Protein AF-A0A0Q3TL02-F1 (afdb_monomer_lite)

Secondary structure (DSSP, 8-state):
-HHHHHHHHHHHHHHHTT-TTHHHHHHHHHHHHHHHHHHHHHTT--HHHHHHHHHHHH--HHHHHHHHHSPP-HHHHHHHHHHHHHHHHHHHHHHHHHHH---HHHHHHHHHHHHTHHHHHHHHHHHHHHHHHHHHHHHTGGGHHHHHHHHHHHHHHHHHHHHHHHTTSS-GGGSTTTS-HHHHHHHHHHHHHHHHHHHHHHHHHHHHH-

Foldseek 3Di:
DVVVLVVLLVLLLVLLPVPVCSVVVSVVVSVLLVVQLVVCVVVPHPSVVSNVVSDVVVPHSNVVSVLQVDQPPVVVLVVLLVVLVVVLVVVVVLLVCVVPDPDPVSVVVLVVCLVCLVVVLVVVLVVLLVVLLVLLLRNNPSSPVVNVVSLCSSLVSVVVVLVCCVVPVDPVVSCPPNDDVVSSVVSVVSSVVSSVSSPVSSVVSNSVND

pLDDT: mean 78.07, std 7.87, range [49.84, 88.56]

Organism: NCBI:txid157838

Sequence (210 aa):
MENLKQDYLQELKLALQNHHEMEDILNEISTHIEDGIKDKMLIGVPEKAATEQVLHHMGNPLELGKSFMQPPSSRKMIHLILLNWAFFVCGLFITISYHFSDFRIVNHTWTYLSHKSHSILLLYSMYWIYLGYTIGKQYGPSGKKMVNKTMIWASIPNMVLMFITLFNVIPSDIFSPLLNPVFIVFCVIATVLFYPLSKLAFKIGITFGL

Radius of gyration: 23.05 Å; chains: 1; bounding box: 51×30×66 Å

Structure (mmCIF, N/CA/C/O backbone):
data_AF-A0A0Q3TL02-F1
#
_entry.id   AF-A0A0Q3TL02-F1
#
loop_
_atom_site.group_PDB
_atom_site.id
_atom_site.type_symbol
_atom_site.label_atom_id
_atom_site.label_alt_id
_atom_site.label_comp_id
_atom_site.label_asym_id
_atom_site.label_entity_id
_atom_site.label_seq_id
_atom_site.pdbx_PDB_ins_code
_atom_site.Cartn_x
_atom_site.Cartn_y
_atom_site.Cartn_z
_atom_site.occupancy
_atom_site.B_iso_or_equiv
_atom_site.auth_seq_id
_atom_site.auth_comp_id
_atom_site.auth_asym_id
_atom_site.auth_atom_id
_atom_site.pdbx_PDB_model_num
ATOM 1 N N . MET A 1 1 ? -21.733 -1.840 32.828 1.00 52.75 1 MET A N 1
ATOM 2 C CA . MET A 1 1 ? -20.406 -1.372 32.368 1.00 52.75 1 MET A CA 1
ATOM 3 C C . MET A 1 1 ? -19.965 -2.175 31.159 1.00 52.75 1 MET A C 1
ATOM 5 O O . MET A 1 1 ? -19.749 -1.546 30.136 1.00 52.75 1 MET A O 1
ATOM 9 N N . GLU A 1 2 ? -20.032 -3.514 31.202 1.00 57.91 2 GLU A N 1
ATOM 10 C CA . GLU A 1 2 ? -20.137 -4.343 29.981 1.00 57.91 2 GLU A CA 1
ATOM 11 C C . GLU A 1 2 ? -21.294 -3.896 29.071 1.00 57.91 2 GLU A C 1
ATOM 13 O O . GLU A 1 2 ? -21.105 -3.824 27.863 1.00 57.91 2 GLU A O 1
ATOM 18 N N . ASN A 1 3 ? -22.425 -3.466 29.654 1.00 70.56 3 ASN A N 1
ATOM 19 C CA . ASN A 1 3 ? -23.571 -2.953 28.890 1.00 70.56 3 ASN A CA 1
ATOM 20 C C . ASN A 1 3 ? -23.231 -1.818 27.911 1.00 70.56 3 ASN A C 1
ATOM 22 O O . ASN A 1 3 ? -23.603 -1.939 26.767 1.00 70.56 3 AS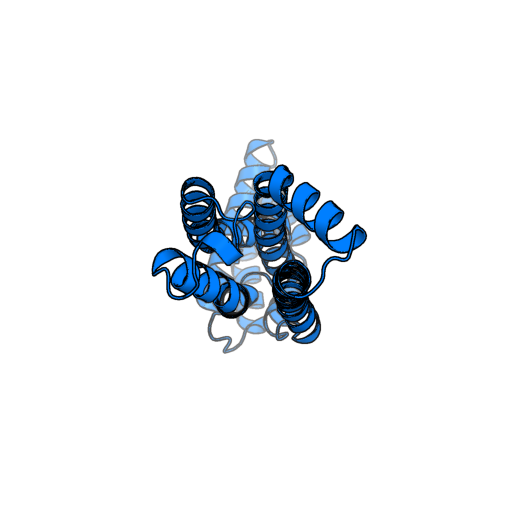N A O 1
ATOM 26 N N . LEU A 1 4 ? -22.472 -0.769 28.267 1.00 80.31 4 LEU A N 1
ATOM 27 C CA . LEU A 1 4 ? -22.239 0.356 27.331 1.00 80.31 4 LEU A CA 1
ATOM 28 C C . LEU A 1 4 ? -21.460 -0.071 26.076 1.00 80.31 4 LEU A C 1
ATOM 30 O O . LEU A 1 4 ? -21.769 0.351 24.965 1.00 80.31 4 LEU A O 1
ATOM 34 N N . LYS A 1 5 ? -20.455 -0.932 26.257 1.00 83.56 5 LYS A N 1
ATOM 35 C CA . LYS A 1 5 ? -19.701 -1.528 25.151 1.00 83.56 5 LYS A CA 1
ATOM 36 C C . LYS A 1 5 ? -20.582 -2.486 24.346 1.00 83.56 5 LYS A C 1
ATOM 38 O O . LYS A 1 5 ? -20.542 -2.461 23.120 1.00 83.56 5 LYS A O 1
ATOM 43 N N . GLN A 1 6 ? -21.349 -3.340 25.024 1.00 84.88 6 GLN A N 1
ATOM 44 C CA . GLN A 1 6 ? -22.246 -4.297 24.377 1.00 84.88 6 GLN A CA 1
ATOM 45 C C . GLN A 1 6 ? -23.351 -3.594 23.585 1.00 84.88 6 GLN A C 1
ATOM 47 O O . GLN A 1 6 ? -23.581 -3.970 22.442 1.00 84.88 6 GLN A O 1
ATOM 52 N N . ASP A 1 7 ? -23.945 -2.540 24.138 1.00 87.31 7 ASP A N 1
ATOM 53 C CA . ASP A 1 7 ? -24.959 -1.698 23.507 1.00 87.31 7 ASP A CA 1
ATOM 54 C C . ASP A 1 7 ? -24.381 -1.047 22.242 1.00 87.31 7 ASP A C 1
ATOM 56 O O . ASP A 1 7 ? -24.960 -1.163 21.163 1.00 87.31 7 ASP A O 1
ATOM 60 N N . TYR A 1 8 ? -23.171 -0.476 22.327 1.00 87.25 8 TYR A N 1
ATOM 61 C CA . TYR A 1 8 ? -22.478 0.100 21.170 1.00 87.25 8 TYR A CA 1
ATOM 62 C C . TYR A 1 8 ? -22.219 -0.932 20.063 1.00 87.25 8 TYR A C 1
ATOM 64 O O . TYR A 1 8 ? -22.500 -0.691 18.887 1.00 87.25 8 TYR A O 1
ATOM 72 N N . LEU A 1 9 ? -21.692 -2.107 20.424 1.00 88.31 9 LEU A N 1
ATOM 73 C CA . LEU A 1 9 ? -21.425 -3.187 19.469 1.00 88.31 9 LEU A CA 1
ATOM 74 C C . LEU A 1 9 ? -22.719 -3.767 18.885 1.00 88.31 9 LEU A C 1
ATOM 76 O O . LEU A 1 9 ? -22.736 -4.182 17.727 1.00 88.31 9 LEU A O 1
ATOM 80 N N . GLN A 1 10 ? -23.808 -3.784 19.651 1.00 88.12 10 GLN A N 1
ATOM 81 C CA . GLN A 1 10 ? -25.115 -4.236 19.191 1.00 88.12 10 GLN A CA 1
ATOM 82 C C . GLN A 1 10 ? -25.732 -3.242 18.203 1.00 88.12 10 GLN A C 1
ATOM 84 O O . GLN A 1 10 ? -26.225 -3.661 17.155 1.00 88.12 10 GLN A O 1
ATOM 89 N N . GLU A 1 11 ? -25.644 -1.939 18.469 1.00 87.94 11 GLU A N 1
ATOM 90 C CA . GLU A 1 11 ? -26.051 -0.895 17.522 1.00 87.94 11 GLU A CA 1
ATOM 91 C C . GLU A 1 11 ? -25.210 -0.932 16.239 1.00 87.94 11 GLU A C 1
ATOM 93 O O . GLU A 1 11 ? -25.756 -0.870 15.134 1.00 87.94 11 GLU A O 1
ATOM 98 N N . LEU A 1 12 ? -23.895 -1.131 16.362 1.00 87.12 12 LEU A N 1
ATOM 99 C CA . LEU A 1 12 ? -23.003 -1.297 15.215 1.00 87.12 12 LEU A CA 1
ATOM 100 C C . LEU A 1 12 ? -23.353 -2.556 14.408 1.00 87.12 12 LEU A C 1
ATOM 102 O O . LEU A 1 12 ? -23.392 -2.518 13.178 1.00 87.12 12 LEU A O 1
ATOM 106 N N . LYS A 1 13 ? -23.670 -3.668 15.079 1.00 87.56 13 LYS A N 1
ATOM 107 C CA . LYS A 1 13 ? -24.122 -4.906 14.431 1.00 87.56 13 LYS A CA 1
ATOM 108 C C . LYS A 1 13 ? -25.413 -4.688 13.639 1.00 87.56 13 LYS A C 1
ATOM 110 O O . LYS A 1 13 ? -25.520 -5.162 12.510 1.00 87.56 13 LYS A O 1
ATOM 115 N N . LEU A 1 14 ? -26.372 -3.946 14.196 1.00 87.00 14 LEU A N 1
ATOM 116 C CA . LEU A 1 14 ? -27.606 -3.581 13.492 1.00 87.00 14 LEU A CA 1
ATOM 117 C C . LEU A 1 14 ? -27.321 -2.710 12.261 1.00 87.00 14 LEU A C 1
ATOM 119 O O . LEU A 1 14 ? -27.943 -2.908 11.217 1.00 87.00 14 LEU A O 1
ATOM 123 N N . ALA A 1 15 ? -26.359 -1.789 12.360 1.00 84.44 15 ALA A N 1
ATOM 124 C CA . ALA A 1 15 ? -25.939 -0.936 11.252 1.00 84.44 15 ALA A CA 1
ATOM 125 C C . ALA A 1 15 ? -25.249 -1.714 10.118 1.00 84.44 15 ALA A C 1
ATOM 127 O O . ALA A 1 15 ? -25.437 -1.385 8.949 1.00 84.44 15 ALA A O 1
ATOM 128 N N . LEU A 1 16 ? -24.471 -2.747 10.456 1.00 82.69 16 LEU A N 1
ATOM 129 C CA . LEU A 1 16 ? -23.756 -3.595 9.496 1.00 82.69 16 LEU A CA 1
ATOM 130 C C . LEU A 1 16 ? -24.672 -4.597 8.772 1.00 82.69 16 LEU A C 1
ATOM 132 O O . LEU A 1 16 ? -24.307 -5.085 7.701 1.00 82.69 16 LEU A O 1
ATOM 136 N N . GLN A 1 17 ? -25.860 -4.893 9.311 1.00 82.88 17 GLN A N 1
ATOM 137 C CA . GLN A 1 17 ? -26.830 -5.830 8.729 1.00 82.88 17 GLN A CA 1
ATOM 138 C C . GLN A 1 17 ? -26.170 -7.165 8.305 1.00 82.88 17 GLN A C 1
ATOM 140 O O . GLN A 1 17 ? -25.566 -7.845 9.127 1.00 82.88 17 GLN A O 1
ATOM 145 N N . ASN A 1 18 ? -26.259 -7.539 7.022 1.00 75.62 18 ASN A N 1
ATOM 146 C CA . ASN A 1 18 ? -25.684 -8.763 6.450 1.00 75.62 18 ASN A CA 1
ATOM 147 C C . ASN A 1 18 ? -24.302 -8.529 5.807 1.00 75.62 18 ASN A C 1
ATOM 149 O O . ASN A 1 18 ? -23.965 -9.176 4.811 1.00 75.62 18 ASN A O 1
ATOM 153 N N . HIS A 1 19 ? -23.507 -7.574 6.305 1.00 75.75 19 HIS A N 1
ATOM 154 C CA . HIS A 1 19 ? -22.166 -7.338 5.771 1.00 75.75 19 HIS A CA 1
ATOM 155 C C . HIS A 1 19 ? -21.310 -8.609 5.884 1.00 75.75 19 HIS A C 1
ATOM 157 O O . HIS A 1 19 ? -21.207 -9.217 6.946 1.00 75.75 19 HIS A O 1
ATOM 163 N N . HIS A 1 20 ? -20.664 -9.005 4.785 1.00 73.88 20 HIS A N 1
ATOM 164 C CA . HIS A 1 20 ? -19.905 -10.261 4.713 1.00 73.88 20 HIS A CA 1
ATOM 165 C C . HIS A 1 20 ? -18.747 -10.335 5.726 1.00 73.88 20 HIS A C 1
ATOM 167 O O . HIS A 1 20 ? -18.375 -11.420 6.152 1.00 73.88 20 HIS A O 1
ATOM 173 N N . GLU A 1 21 ? -18.200 -9.184 6.125 1.00 72.75 21 GLU A N 1
ATOM 174 C CA . GLU A 1 21 ? -17.110 -9.067 7.108 1.00 72.75 21 GLU A CA 1
ATOM 175 C C . GLU A 1 21 ? -17.607 -8.576 8.484 1.00 72.75 21 GLU A C 1
ATOM 177 O O . GLU A 1 21 ? -16.828 -8.038 9.260 1.00 72.75 21 GLU A O 1
ATOM 182 N N . MET A 1 22 ? -18.904 -8.707 8.795 1.00 82.00 22 MET A N 1
ATOM 183 C CA . MET A 1 22 ? -19.495 -8.183 10.039 1.00 82.00 22 MET A CA 1
ATOM 184 C C . MET A 1 22 ? -18.744 -8.638 11.302 1.00 82.00 22 MET A C 1
ATOM 186 O O . MET A 1 22 ? -18.464 -7.811 12.165 1.00 82.00 22 MET A O 1
ATOM 190 N N . GLU A 1 23 ? -18.407 -9.924 11.421 1.00 80.62 23 GLU A N 1
ATOM 191 C CA . GLU A 1 23 ? -17.704 -10.454 12.601 1.00 80.62 23 GLU A CA 1
ATOM 192 C C . GLU A 1 23 ? -16.278 -9.903 12.733 1.00 80.62 23 GLU A C 1
ATOM 194 O O . GLU A 1 23 ? -15.866 -9.537 13.832 1.00 80.62 23 GLU A O 1
ATOM 199 N N . ASP A 1 24 ? -15.553 -9.775 11.615 1.00 76.12 24 ASP A N 1
ATOM 200 C CA . ASP A 1 24 ? -14.218 -9.164 11.573 1.00 76.12 24 ASP A CA 1
ATOM 201 C C . ASP A 1 24 ? -14.280 -7.703 12.052 1.00 76.12 24 ASP A C 1
ATOM 203 O O . ASP A 1 24 ? -13.473 -7.290 12.882 1.00 76.12 24 ASP A O 1
ATOM 207 N N . ILE A 1 25 ? -15.267 -6.933 11.574 1.00 81.38 25 ILE A N 1
ATOM 208 C CA . ILE A 1 25 ? -15.461 -5.525 11.955 1.00 81.38 25 ILE A CA 1
ATOM 209 C C . ILE A 1 25 ? -15.797 -5.409 13.445 1.00 81.38 25 ILE A C 1
ATOM 211 O O . ILE A 1 25 ? -15.197 -4.599 14.146 1.00 81.38 25 ILE A O 1
ATOM 215 N N . LEU A 1 26 ? -16.736 -6.217 13.944 1.00 85.50 26 LEU A N 1
ATOM 216 C CA . LEU A 1 26 ? -17.139 -6.186 15.352 1.00 85.50 26 LEU A CA 1
ATOM 217 C C . LEU A 1 26 ? -15.987 -6.559 16.287 1.00 85.50 26 LEU A C 1
ATOM 219 O O . LEU A 1 26 ? -15.814 -5.912 17.319 1.00 85.50 26 LEU A O 1
ATOM 223 N N . ASN A 1 27 ? -15.186 -7.563 15.922 1.00 83.88 27 ASN A N 1
ATOM 224 C CA . ASN A 1 27 ? -14.009 -7.946 16.694 1.00 83.88 27 ASN A CA 1
ATOM 225 C C . ASN A 1 27 ? -12.964 -6.827 16.711 1.00 83.88 27 ASN A C 1
ATOM 227 O O . ASN A 1 27 ? -12.485 -6.475 17.785 1.00 83.88 27 ASN A O 1
ATOM 231 N N . GLU A 1 28 ? -12.653 -6.230 15.557 1.00 80.00 28 GLU A N 1
ATOM 232 C CA . GLU A 1 28 ? -11.675 -5.140 15.469 1.00 80.00 28 GLU A CA 1
ATOM 233 C C . GLU A 1 28 ? -12.111 -3.928 16.308 1.00 80.00 28 GLU A C 1
ATOM 235 O O . GLU A 1 28 ? -11.326 -3.410 17.101 1.00 80.00 28 GLU A O 1
ATOM 240 N N . ILE A 1 29 ? -13.382 -3.524 16.209 1.00 85.25 29 ILE A N 1
ATOM 241 C CA . ILE A 1 29 ? -13.933 -2.422 17.007 1.00 85.25 29 ILE A CA 1
ATOM 242 C C . ILE A 1 29 ? -13.960 -2.773 18.500 1.00 85.25 29 ILE A C 1
ATOM 244 O O . ILE A 1 29 ? -13.619 -1.932 19.329 1.00 85.25 29 ILE A O 1
ATOM 248 N N . SER A 1 30 ? -14.302 -4.011 18.869 1.00 87.31 30 SER A N 1
ATOM 249 C CA . SER A 1 30 ? -14.255 -4.456 20.267 1.00 87.31 30 SER A CA 1
ATOM 250 C C . SER A 1 30 ? -12.841 -4.370 20.840 1.00 87.31 30 SER A C 1
ATOM 252 O O . SER A 1 30 ? -12.667 -3.848 21.941 1.00 87.31 30 SER A O 1
ATOM 254 N N . THR A 1 31 ? -11.835 -4.845 20.100 1.00 85.19 31 THR A N 1
ATOM 255 C CA . THR A 1 31 ? -10.427 -4.739 20.504 1.00 85.19 31 THR A CA 1
ATOM 256 C C . THR A 1 31 ? -10.002 -3.279 20.623 1.00 85.19 31 THR A C 1
ATOM 258 O O . THR A 1 31 ? -9.373 -2.911 21.608 1.00 85.19 31 THR A O 1
ATOM 261 N N . HIS A 1 32 ? -10.412 -2.421 19.687 1.00 83.56 32 HIS A N 1
ATOM 262 C CA . HIS A 1 32 ? -10.068 -1.002 19.727 1.00 83.56 32 HIS A CA 1
ATOM 263 C C . HIS A 1 32 ? -10.664 -0.279 20.946 1.00 83.56 32 HIS A C 1
ATOM 265 O O . HIS A 1 32 ? -9.979 0.518 21.587 1.00 83.56 32 HIS A O 1
ATOM 271 N N . ILE A 1 33 ? -11.905 -0.610 21.325 1.00 86.69 33 ILE A N 1
ATOM 272 C CA . ILE A 1 33 ? -12.519 -0.116 22.566 1.00 86.69 33 ILE A CA 1
ATOM 273 C C . ILE A 1 33 ? -11.718 -0.581 23.785 1.00 86.69 33 ILE A C 1
ATOM 275 O O . ILE A 1 33 ? -11.418 0.220 24.666 1.00 86.69 33 ILE A O 1
ATOM 279 N N . GLU A 1 34 ? -11.388 -1.872 23.858 1.00 88.19 34 GLU A N 1
ATOM 280 C CA . GLU A 1 34 ? -10.655 -2.443 24.994 1.00 88.19 34 GLU A CA 1
ATOM 281 C C . GLU A 1 34 ? -9.268 -1.822 25.164 1.00 88.19 34 GLU A C 1
ATOM 283 O O . GLU A 1 34 ? -8.884 -1.478 26.284 1.00 88.19 34 GLU A O 1
ATOM 288 N N . ASP A 1 35 ? -8.535 -1.656 24.066 1.00 86.81 35 ASP A N 1
ATOM 289 C CA . ASP A 1 35 ? -7.210 -1.042 24.070 1.00 86.81 35 ASP A CA 1
ATOM 290 C C . ASP A 1 35 ? -7.300 0.440 24.455 1.00 86.81 35 ASP A C 1
ATOM 292 O O . ASP A 1 35 ? -6.579 0.889 25.346 1.00 86.81 35 ASP A O 1
ATOM 296 N N . GLY A 1 36 ? -8.268 1.178 23.900 1.00 84.81 36 GLY A N 1
ATOM 297 C CA . GLY A 1 36 ? -8.511 2.573 24.270 1.00 84.81 36 GLY A CA 1
ATOM 298 C C . GLY A 1 36 ? -8.864 2.753 25.751 1.00 84.81 36 GLY A C 1
ATOM 299 O O . GLY A 1 36 ? -8.395 3.695 26.393 1.00 84.81 36 GLY A O 1
ATOM 300 N N . ILE A 1 37 ? -9.660 1.844 26.329 1.00 87.31 37 ILE A N 1
ATOM 301 C CA . ILE A 1 37 ? -9.993 1.872 27.762 1.00 87.31 37 ILE A CA 1
ATOM 302 C C . ILE A 1 37 ? -8.736 1.628 28.600 1.00 87.31 37 ILE A C 1
ATOM 304 O O . ILE A 1 37 ? -8.478 2.391 29.535 1.00 87.31 37 ILE A O 1
ATOM 308 N N . LYS A 1 38 ? -7.930 0.613 28.257 1.00 87.75 38 LYS A N 1
ATOM 309 C CA . LYS A 1 38 ? -6.669 0.316 28.957 1.00 87.75 38 LYS A CA 1
ATOM 310 C C . LYS A 1 38 ? -5.718 1.508 28.926 1.00 87.75 38 LYS A C 1
ATOM 312 O O . LYS A 1 38 ? -5.204 1.888 29.976 1.00 87.75 38 LYS A O 1
ATOM 317 N N . ASP A 1 39 ? -5.546 2.143 27.770 1.00 86.00 39 ASP A N 1
ATOM 318 C CA . ASP A 1 39 ? -4.673 3.311 27.611 1.00 86.00 39 ASP A CA 1
ATOM 319 C C . ASP A 1 39 ? -5.102 4.481 28.506 1.00 86.00 39 ASP A C 1
ATOM 321 O O . ASP A 1 39 ? -4.272 5.138 29.140 1.00 86.00 39 ASP A O 1
ATOM 325 N N . LYS A 1 40 ? -6.411 4.722 28.626 1.00 85.94 40 LYS A N 1
ATOM 326 C CA . LYS A 1 40 ? -6.955 5.750 29.527 1.00 85.94 40 LYS A CA 1
ATOM 327 C C . LYS A 1 40 ? -6.815 5.366 31.001 1.00 85.94 40 LYS A C 1
ATOM 329 O O . LYS A 1 40 ? -6.524 6.225 31.832 1.00 85.94 40 LYS A O 1
ATOM 334 N N . MET A 1 41 ? -6.973 4.092 31.340 1.00 87.69 41 MET A N 1
ATOM 335 C CA . MET A 1 41 ? -6.762 3.614 32.708 1.00 87.69 41 MET A CA 1
ATOM 336 C C . MET A 1 41 ? -5.295 3.730 33.142 1.00 87.69 41 MET A C 1
ATOM 338 O O . MET A 1 41 ? -5.033 4.070 34.295 1.00 87.69 41 MET A O 1
ATOM 342 N N . LEU A 1 42 ? -4.339 3.537 32.226 1.00 88.56 42 LEU A N 1
ATOM 343 C CA . LEU A 1 42 ? -2.904 3.696 32.501 1.00 88.56 42 LEU A CA 1
ATOM 344 C C . LEU A 1 42 ? -2.524 5.126 32.915 1.00 88.56 42 LEU A C 1
ATOM 346 O O . LEU A 1 42 ? -1.614 5.306 33.721 1.00 88.56 42 LEU A O 1
ATOM 350 N N . ILE A 1 43 ? -3.239 6.139 32.418 1.00 88.19 43 ILE A N 1
ATOM 351 C CA . ILE A 1 43 ? -3.056 7.548 32.811 1.00 88.19 43 ILE A CA 1
ATOM 352 C C . ILE A 1 43 ? -3.923 7.956 34.019 1.00 88.19 43 ILE A C 1
ATOM 354 O O . ILE A 1 43 ? -4.059 9.143 34.313 1.00 88.19 43 ILE A O 1
ATOM 358 N N . GLY A 1 44 ? -4.508 6.985 34.729 1.00 86.44 44 GLY A N 1
ATOM 359 C CA . GLY A 1 44 ? -5.258 7.197 35.969 1.00 86.44 44 GLY A CA 1
ATOM 360 C C . GLY A 1 44 ? -6.728 7.584 35.785 1.00 86.44 44 GLY A C 1
ATOM 361 O O . GLY A 1 44 ? -7.373 7.978 36.757 1.00 86.44 44 GLY A O 1
ATOM 362 N N . VAL A 1 45 ? -7.283 7.483 34.570 1.00 87.94 45 VAL A N 1
ATOM 363 C CA . VAL A 1 45 ? -8.715 7.733 34.344 1.00 87.94 45 VAL A CA 1
ATOM 364 C C . VAL A 1 45 ? -9.520 6.532 34.855 1.00 87.94 45 VAL A C 1
ATOM 366 O O . VAL A 1 45 ? -9.218 5.395 34.488 1.00 87.94 45 VAL A O 1
ATOM 369 N N . PRO A 1 46 ? -10.568 6.743 35.672 1.00 87.44 46 PRO A N 1
ATOM 370 C CA . PRO A 1 46 ? -11.416 5.650 36.127 1.00 87.44 46 PRO A CA 1
ATOM 371 C C . PRO A 1 46 ? -12.123 4.984 34.940 1.00 87.44 46 PRO A C 1
ATOM 373 O O . PRO A 1 46 ? -12.606 5.664 34.036 1.00 87.44 46 PRO A O 1
ATOM 376 N N . GLU A 1 47 ? -12.236 3.655 34.977 1.00 83.38 47 GLU A N 1
ATOM 377 C CA . GLU A 1 47 ? -12.742 2.806 33.884 1.00 83.38 47 GLU A CA 1
ATOM 378 C C . GLU A 1 47 ? -14.061 3.303 33.268 1.00 83.38 47 GLU A C 1
ATOM 380 O O . GLU A 1 47 ? -14.236 3.286 32.049 1.00 83.38 47 GLU A O 1
ATOM 385 N N . LYS A 1 48 ? -14.976 3.824 34.095 1.00 84.19 48 LYS A N 1
ATOM 386 C CA . LYS A 1 48 ? -16.244 4.398 33.623 1.00 84.19 48 LYS A CA 1
ATOM 387 C C . LYS A 1 48 ? -16.032 5.593 32.691 1.00 84.19 48 LYS A C 1
ATOM 389 O O . LYS A 1 48 ? -16.581 5.629 31.596 1.00 84.19 48 LYS A O 1
ATOM 394 N N . ALA A 1 49 ? -15.217 6.548 33.131 1.00 84.50 49 ALA A N 1
ATOM 395 C CA . ALA A 1 49 ? -14.912 7.749 32.365 1.00 84.50 49 ALA A CA 1
ATOM 396 C C . ALA A 1 49 ? -14.033 7.422 31.149 1.00 84.50 49 ALA A C 1
ATOM 398 O O . ALA A 1 49 ? -14.186 8.045 30.104 1.00 84.50 49 ALA A O 1
ATOM 399 N N . ALA A 1 50 ? -13.155 6.419 31.259 1.00 86.31 50 ALA A N 1
ATOM 400 C CA . ALA A 1 50 ? -12.380 5.899 30.136 1.00 86.31 50 ALA A CA 1
ATOM 401 C C . ALA A 1 50 ? -13.297 5.322 29.047 1.00 86.31 50 ALA A C 1
ATOM 403 O O . ALA A 1 50 ? -13.166 5.688 27.882 1.00 86.31 50 ALA A O 1
ATOM 404 N N . THR A 1 51 ? -14.270 4.493 29.434 1.00 85.31 51 THR A N 1
ATOM 405 C CA . THR A 1 51 ? -15.254 3.899 28.516 1.00 85.31 51 THR A CA 1
ATOM 406 C C . THR A 1 51 ? -16.075 4.976 27.813 1.00 85.31 51 THR A C 1
ATOM 408 O O . THR A 1 51 ? -16.172 4.972 26.590 1.00 85.31 51 THR A O 1
ATOM 411 N N . GLU A 1 52 ? -16.620 5.940 28.559 1.00 86.38 52 GLU A N 1
ATOM 412 C CA . GLU A 1 52 ? -17.402 7.041 27.983 1.00 86.38 52 GLU A CA 1
ATOM 413 C C . GLU A 1 52 ? -16.564 7.908 27.028 1.00 86.38 52 GLU A C 1
ATOM 415 O O . GLU A 1 52 ? -17.033 8.243 25.943 1.00 86.38 52 GLU A O 1
ATOM 420 N N . GLN A 1 53 ? -15.308 8.221 27.372 1.00 85.06 53 GLN A N 1
ATOM 421 C CA . GLN A 1 53 ? -14.413 8.986 26.496 1.00 85.06 53 GLN A CA 1
ATOM 422 C C . GLN A 1 53 ? -14.067 8.241 25.204 1.00 85.06 53 GLN A C 1
ATOM 424 O O . GLN A 1 53 ? -14.042 8.857 24.140 1.00 85.06 53 GLN A O 1
ATOM 429 N N . VAL A 1 54 ? -13.792 6.938 25.286 1.00 86.00 54 VAL A N 1
ATOM 430 C CA . VAL A 1 54 ? -13.455 6.109 24.119 1.00 86.00 54 VAL A CA 1
ATOM 431 C C . VAL A 1 54 ? -14.660 5.980 23.189 1.00 86.00 54 VAL A C 1
ATOM 433 O O . VAL A 1 54 ? -14.532 6.224 21.992 1.00 86.00 54 VAL A O 1
ATOM 436 N N . LEU A 1 55 ? -15.847 5.688 23.731 1.00 85.94 55 LEU A N 1
ATOM 437 C CA . LEU A 1 55 ? -17.077 5.605 22.937 1.00 85.94 55 LEU A CA 1
ATOM 438 C C . LEU A 1 55 ? -17.451 6.958 22.318 1.00 85.94 55 LEU A C 1
ATOM 440 O O . LEU A 1 55 ? -17.847 7.012 21.157 1.00 85.94 55 LEU A O 1
ATOM 444 N N . HIS A 1 56 ? -17.268 8.057 23.054 1.00 85.25 56 HIS A N 1
ATOM 445 C CA . HIS A 1 56 ? -17.471 9.401 22.516 1.00 85.25 56 HIS A CA 1
ATOM 446 C C . HIS A 1 56 ? -16.487 9.717 21.379 1.00 85.25 56 HIS A C 1
ATOM 448 O O . HIS A 1 56 ? -16.861 10.382 20.416 1.00 85.25 56 HIS A O 1
ATOM 454 N N . HIS A 1 57 ? -15.237 9.252 21.468 1.00 83.19 57 HIS A N 1
ATOM 455 C CA . HIS A 1 57 ? -14.248 9.442 20.407 1.00 83.19 57 HIS A CA 1
ATOM 456 C C . HIS A 1 57 ? -14.601 8.657 19.140 1.00 83.19 57 HIS A C 1
ATOM 458 O O . HIS A 1 57 ? -14.489 9.202 18.047 1.00 83.19 57 HIS A O 1
ATOM 464 N N . MET A 1 58 ? -15.102 7.427 19.286 1.00 79.44 58 MET A N 1
ATOM 465 C CA . MET A 1 58 ? -15.534 6.611 18.145 1.00 79.44 58 MET A CA 1
ATOM 466 C C . MET A 1 58 ? -16.812 7.121 17.464 1.00 79.44 58 MET A C 1
ATOM 468 O O . MET A 1 58 ? -17.127 6.705 16.350 1.00 79.44 58 MET A O 1
ATOM 472 N N . GLY A 1 59 ? -17.550 8.029 18.104 1.00 83.06 59 GLY A N 1
ATOM 473 C CA . GLY A 1 59 ? -18.742 8.639 17.526 1.00 83.06 59 GLY A CA 1
ATOM 474 C C . GLY A 1 59 ? -19.912 7.661 17.392 1.00 83.06 59 GLY A C 1
ATOM 475 O O . GLY A 1 59 ? -20.004 6.660 18.101 1.00 83.06 59 GLY A O 1
ATOM 476 N N . ASN A 1 60 ? -20.856 7.970 16.501 1.00 84.50 60 ASN A N 1
ATOM 477 C CA . ASN A 1 60 ? -22.121 7.244 16.410 1.00 84.50 60 ASN A CA 1
ATOM 478 C C . ASN A 1 60 ? -21.947 5.851 15.749 1.00 84.50 60 ASN A C 1
ATOM 480 O O . ASN A 1 60 ? -21.513 5.786 14.594 1.00 84.50 60 ASN A O 1
ATOM 484 N N . PRO A 1 61 ? -22.351 4.743 16.407 1.00 83.25 61 PRO A N 1
ATOM 485 C CA . PRO A 1 61 ? -22.183 3.385 15.877 1.00 83.25 61 PRO A CA 1
ATOM 486 C C . PRO A 1 61 ? -22.964 3.140 14.574 1.00 83.25 61 PRO A C 1
ATOM 488 O O . PRO A 1 61 ? -22.523 2.367 13.722 1.00 83.25 61 PRO A O 1
ATOM 491 N N . LEU A 1 62 ? -24.092 3.830 14.360 1.00 80.38 62 LEU A N 1
ATOM 492 C CA . LEU A 1 62 ? -24.866 3.752 13.116 1.00 80.38 62 LEU A CA 1
ATOM 493 C C . LEU A 1 62 ? -24.151 4.453 11.955 1.00 80.38 62 LEU A C 1
ATOM 495 O O . LEU A 1 62 ? -24.193 3.972 10.822 1.00 80.38 62 LEU A O 1
ATOM 499 N N . GLU A 1 63 ? -23.510 5.594 12.213 1.00 78.69 63 GLU A N 1
ATOM 500 C CA . GLU A 1 63 ? -22.723 6.310 11.199 1.00 78.69 63 GLU A CA 1
ATOM 501 C C . GLU A 1 63 ? -21.453 5.539 10.850 1.00 78.69 63 GLU A C 1
ATOM 503 O O . GLU A 1 63 ? -21.135 5.373 9.669 1.00 78.69 63 GLU A O 1
ATOM 508 N N . LEU A 1 64 ? -20.792 4.982 11.866 1.00 79.81 64 LEU A N 1
ATOM 509 C CA . LEU A 1 64 ? -19.639 4.112 11.705 1.00 79.81 64 LEU A CA 1
ATOM 510 C C . LEU A 1 64 ? -20.001 2.873 10.870 1.00 79.81 64 LEU A C 1
ATOM 512 O O . LEU A 1 64 ? -19.338 2.585 9.874 1.00 79.81 64 LEU A O 1
ATOM 516 N N . GLY A 1 65 ? -21.111 2.199 11.181 1.00 78.00 65 GLY A N 1
ATOM 517 C CA . GLY A 1 65 ? -21.607 1.066 10.395 1.00 78.00 65 GLY A CA 1
ATOM 518 C C . GLY A 1 65 ? -21.928 1.428 8.941 1.00 78.00 65 GLY A C 1
ATOM 519 O O . GLY A 1 65 ? -21.533 0.712 8.019 1.00 78.00 65 GLY A O 1
ATOM 520 N N . LYS A 1 66 ? -22.560 2.586 8.700 1.00 75.38 66 LYS A N 1
ATOM 521 C CA . LYS A 1 66 ? -22.802 3.092 7.337 1.00 75.38 66 LYS A CA 1
ATOM 522 C C . LYS A 1 66 ? -21.506 3.375 6.580 1.00 75.38 66 LYS A C 1
ATOM 524 O O . LYS A 1 66 ? -21.470 3.142 5.373 1.00 75.38 66 LYS A O 1
ATOM 529 N N . SER A 1 67 ? -20.456 3.848 7.253 1.00 71.88 67 SER A N 1
ATOM 530 C CA . SER A 1 67 ? -19.151 4.083 6.620 1.00 71.88 67 SER A CA 1
ATOM 531 C C . SER A 1 67 ? -18.537 2.787 6.073 1.00 71.88 67 SER A C 1
ATOM 533 O O . SER A 1 67 ? -17.960 2.795 4.988 1.00 71.88 67 SER A O 1
ATOM 535 N N . PHE A 1 68 ? -18.770 1.657 6.750 1.00 71.81 68 PHE A N 1
ATOM 536 C CA . PHE A 1 68 ? -18.330 0.333 6.307 1.00 71.81 68 PHE A CA 1
ATOM 537 C C . PHE A 1 68 ? -19.158 -0.251 5.166 1.00 71.81 68 PHE A C 1
ATOM 539 O O . PHE A 1 68 ? -18.629 -1.043 4.386 1.00 71.81 68 PHE A O 1
ATOM 546 N N . MET A 1 69 ? -20.429 0.146 5.044 1.00 67.75 69 MET A N 1
ATOM 547 C CA . MET A 1 69 ? -21.285 -0.233 3.916 1.00 67.75 69 MET A CA 1
ATOM 548 C C . MET A 1 69 ? -21.002 0.576 2.649 1.00 67.75 69 MET A C 1
ATOM 550 O O . MET A 1 69 ? -21.390 0.153 1.556 1.00 67.75 69 MET A O 1
ATOM 554 N N . GLN A 1 70 ? -20.354 1.740 2.762 1.00 63.09 70 GLN A N 1
ATOM 555 C CA . GLN A 1 70 ? -19.972 2.499 1.581 1.00 63.09 70 GLN A CA 1
ATOM 556 C C . GLN A 1 70 ? -18.862 1.748 0.842 1.00 63.09 70 GLN A C 1
ATOM 558 O O . GLN A 1 70 ? -17.790 1.515 1.408 1.00 63.09 70 GLN A O 1
ATOM 563 N N . PRO A 1 71 ? -19.076 1.373 -0.433 1.00 58.50 71 PRO A N 1
ATOM 564 C CA . PRO A 1 71 ? -18.014 0.772 -1.208 1.00 58.50 71 PRO A CA 1
ATOM 565 C C . PRO A 1 71 ? -16.869 1.780 -1.277 1.00 58.50 71 PRO A C 1
ATOM 567 O O . PRO A 1 71 ? -17.106 2.969 -1.532 1.00 58.50 71 PRO 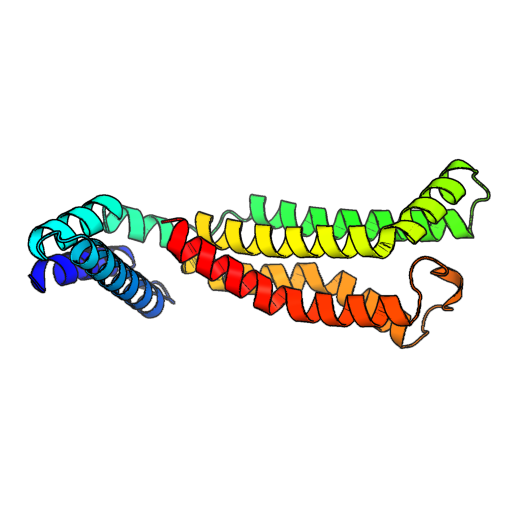A O 1
ATOM 570 N N . PRO A 1 72 ? -15.625 1.337 -1.062 1.00 59.06 72 PRO A N 1
ATOM 571 C CA . PRO A 1 72 ? -14.509 2.246 -1.131 1.00 59.06 72 PRO A CA 1
ATOM 572 C C . PRO A 1 72 ? -14.490 2.928 -2.506 1.00 59.06 72 PRO A C 1
ATOM 574 O O . PRO A 1 72 ? -14.729 2.289 -3.534 1.00 59.06 72 PRO A O 1
ATOM 577 N N . SER A 1 73 ? -14.267 4.244 -2.534 1.00 61.75 73 SER A N 1
ATOM 578 C CA . SER A 1 73 ? -14.372 5.046 -3.755 1.00 61.75 73 SER A CA 1
ATOM 579 C C . SER A 1 73 ? -13.402 4.535 -4.822 1.00 61.75 73 SER A C 1
ATOM 581 O O . SER A 1 73 ? -12.200 4.818 -4.803 1.00 61.75 73 SER A O 1
ATOM 583 N N . SER A 1 74 ? -13.956 3.812 -5.797 1.00 61.06 74 SER A N 1
ATOM 584 C CA . SER A 1 74 ? -13.220 3.202 -6.907 1.00 61.06 74 SER A CA 1
ATOM 585 C C . SER A 1 74 ? -12.382 4.224 -7.692 1.00 61.06 74 SER A C 1
ATOM 587 O O . SER A 1 74 ? -11.304 3.897 -8.179 1.00 61.06 74 SER A O 1
ATOM 589 N N . ARG A 1 75 ? -12.796 5.499 -7.743 1.00 65.50 75 ARG A N 1
ATOM 590 C CA . ARG A 1 75 ? -12.062 6.555 -8.465 1.00 65.50 75 ARG A CA 1
ATOM 591 C C . ARG A 1 75 ? -10.683 6.851 -7.875 1.00 65.50 75 ARG A C 1
ATOM 593 O O . ARG A 1 75 ? -9.711 6.914 -8.622 1.00 65.50 75 ARG A O 1
ATOM 600 N N . LYS A 1 76 ? -10.572 6.984 -6.547 1.00 66.38 76 LYS A N 1
ATOM 601 C CA . LYS A 1 76 ? -9.264 7.196 -5.896 1.00 66.38 76 LYS A CA 1
ATOM 602 C C . LYS A 1 76 ? -8.358 5.974 -6.084 1.00 66.38 76 LYS A C 1
ATOM 604 O O . LYS A 1 76 ? -7.165 6.133 -6.305 1.00 66.38 76 LYS A O 1
ATOM 609 N N . MET A 1 77 ? -8.935 4.771 -6.061 1.00 66.81 77 MET A N 1
ATOM 610 C CA . MET A 1 77 ? -8.221 3.515 -6.314 1.00 66.81 77 MET A CA 1
ATOM 611 C C . MET A 1 77 ? -7.658 3.448 -7.741 1.00 66.81 77 MET A C 1
ATOM 613 O O . MET A 1 77 ? -6.482 3.142 -7.921 1.00 66.81 77 MET A O 1
ATOM 617 N N . ILE A 1 78 ? -8.471 3.774 -8.750 1.00 69.44 78 ILE A N 1
ATOM 618 C CA . ILE A 1 78 ? -8.044 3.789 -10.155 1.00 69.44 78 ILE A CA 1
ATOM 619 C C . ILE A 1 78 ? -6.883 4.764 -10.347 1.00 69.44 78 ILE A C 1
ATOM 621 O O . ILE A 1 78 ? -5.903 4.403 -10.986 1.00 69.44 78 ILE A O 1
ATOM 625 N N . HIS A 1 79 ? -6.932 5.955 -9.743 1.00 75.56 79 HIS A N 1
ATOM 626 C CA . HIS A 1 79 ? -5.823 6.910 -9.831 1.00 75.56 79 HIS A CA 1
ATOM 627 C C . HIS A 1 79 ? -4.510 6.349 -9.272 1.00 75.56 79 HIS A C 1
ATOM 629 O O . HIS A 1 79 ? -3.459 6.587 -9.856 1.00 75.56 79 HIS A O 1
ATOM 635 N N . LEU A 1 80 ? -4.554 5.583 -8.178 1.00 72.25 80 LEU A N 1
ATOM 636 C CA . LEU A 1 80 ? -3.357 4.970 -7.593 1.00 72.25 80 LEU A CA 1
ATOM 637 C C . LEU A 1 80 ? -2.771 3.879 -8.499 1.00 72.25 80 LEU A C 1
ATOM 639 O O . LEU A 1 80 ? -1.563 3.847 -8.722 1.00 72.25 80 LEU A O 1
ATOM 643 N N . ILE A 1 81 ? -3.624 3.023 -9.069 1.00 74.38 81 ILE A N 1
ATOM 644 C CA . ILE A 1 81 ? -3.194 1.993 -10.027 1.00 74.38 81 ILE A CA 1
ATOM 645 C C . ILE A 1 81 ? -2.618 2.652 -11.286 1.00 74.38 81 ILE A C 1
ATOM 647 O O . ILE A 1 81 ? -1.534 2.279 -11.732 1.00 74.38 81 ILE A O 1
ATOM 651 N N . LEU A 1 82 ? -3.305 3.665 -11.825 1.00 79.50 82 LEU A N 1
ATOM 652 C CA . LEU A 1 82 ? -2.860 4.419 -12.996 1.00 79.50 82 LEU A CA 1
ATOM 653 C C . LEU A 1 82 ? -1.540 5.144 -12.744 1.00 79.50 82 LEU A C 1
ATOM 655 O O . LEU A 1 82 ? -0.701 5.165 -13.634 1.00 79.50 82 LEU A O 1
ATOM 659 N N . LEU A 1 83 ? -1.325 5.698 -11.548 1.00 81.56 83 LEU A N 1
ATOM 660 C CA . LEU A 1 83 ? -0.065 6.349 -11.197 1.00 81.56 83 LEU A CA 1
ATOM 661 C C . LEU A 1 83 ? 1.097 5.351 -11.225 1.00 81.56 83 LEU A C 1
ATOM 663 O O . LEU A 1 83 ? 2.153 5.650 -11.776 1.00 81.56 83 LEU A O 1
ATOM 667 N N . ASN A 1 84 ? 0.894 4.148 -10.684 1.00 82.69 84 ASN A N 1
ATOM 668 C CA . ASN A 1 84 ? 1.920 3.115 -10.735 1.00 82.69 84 ASN A CA 1
ATOM 669 C C . ASN A 1 84 ? 2.215 2.652 -12.171 1.00 82.69 84 ASN A C 1
ATOM 671 O O . ASN A 1 84 ? 3.371 2.508 -12.565 1.00 82.69 84 ASN A O 1
ATOM 675 N N . TRP A 1 85 ? 1.167 2.476 -12.974 1.00 82.00 85 TRP A N 1
ATOM 676 C CA . TRP A 1 85 ? 1.307 2.175 -14.397 1.00 82.00 85 TRP A CA 1
ATOM 677 C C . TRP A 1 85 ? 2.002 3.305 -15.161 1.00 82.00 85 TRP A C 1
ATOM 679 O O . TRP A 1 85 ? 2.835 3.031 -16.017 1.00 82.00 85 TRP A O 1
ATOM 689 N N . ALA A 1 86 ? 1.728 4.566 -14.829 1.00 84.62 86 ALA A N 1
ATOM 690 C CA . ALA A 1 86 ? 2.395 5.713 -15.428 1.00 84.62 86 ALA A CA 1
ATOM 691 C C . ALA A 1 86 ? 3.893 5.722 -15.100 1.00 84.62 86 ALA A C 1
ATOM 693 O O . ALA A 1 86 ? 4.699 5.919 -16.005 1.00 84.62 86 ALA A O 1
ATOM 694 N N . PHE A 1 87 ? 4.289 5.434 -13.853 1.00 82.06 87 PHE A N 1
ATOM 695 C CA . PHE A 1 87 ? 5.707 5.275 -13.506 1.00 82.06 87 PHE A CA 1
ATOM 696 C C . PHE A 1 87 ? 6.372 4.159 -14.315 1.00 82.06 87 PHE A C 1
ATOM 698 O O . PHE A 1 87 ? 7.474 4.353 -14.827 1.00 82.06 87 PHE A O 1
ATOM 705 N N . PHE A 1 88 ? 5.686 3.027 -14.481 1.00 81.62 88 PHE A N 1
ATOM 706 C CA . PHE A 1 88 ? 6.186 1.905 -15.269 1.00 81.62 88 PHE A CA 1
ATOM 707 C C . PHE A 1 88 ? 6.361 2.263 -16.752 1.00 81.62 88 PHE A C 1
ATOM 709 O O . PHE A 1 88 ? 7.424 2.034 -17.327 1.00 81.62 88 PHE A O 1
ATOM 716 N N . VAL A 1 89 ? 5.346 2.880 -17.365 1.00 85.56 89 VAL A N 1
ATOM 717 C CA . VAL A 1 89 ? 5.374 3.308 -18.772 1.00 85.56 89 VAL A CA 1
ATOM 718 C C . VAL A 1 89 ? 6.434 4.385 -18.998 1.00 85.56 89 VAL A C 1
ATOM 720 O O . VAL A 1 89 ? 7.174 4.301 -19.974 1.00 85.56 89 VAL A O 1
ATOM 723 N N . CYS A 1 90 ? 6.568 5.355 -18.089 1.00 84.50 90 CYS A N 1
ATOM 724 C CA . CYS A 1 90 ? 7.632 6.356 -18.147 1.00 84.50 90 CYS A CA 1
ATOM 725 C C . CYS A 1 90 ? 9.018 5.707 -18.074 1.00 84.50 90 CYS A C 1
ATOM 727 O O . CYS A 1 90 ? 9.881 6.034 -18.884 1.00 84.50 90 CYS A O 1
ATOM 729 N N . GLY A 1 91 ? 9.229 4.765 -17.149 1.00 79.00 91 GLY A N 1
ATOM 730 C CA . GLY A 1 91 ? 10.486 4.023 -17.047 1.00 79.00 91 GLY A CA 1
ATOM 731 C C . GLY A 1 91 ? 10.812 3.273 -18.338 1.00 79.00 91 GLY A C 1
ATOM 732 O O . GLY A 1 91 ? 11.906 3.422 -18.875 1.00 79.00 91 GLY A O 1
ATOM 733 N N . LEU A 1 92 ? 9.836 2.544 -18.886 1.00 81.69 92 LEU A N 1
ATOM 734 C CA . LEU A 1 92 ? 9.984 1.810 -20.142 1.00 81.69 92 LEU A CA 1
ATOM 735 C C . LEU A 1 92 ? 10.293 2.738 -21.325 1.00 81.69 92 LEU A C 1
ATOM 737 O O . LEU A 1 92 ? 11.182 2.447 -22.122 1.00 81.69 92 LEU A O 1
ATOM 741 N N . PHE A 1 93 ? 9.588 3.865 -21.427 1.00 84.62 93 PHE A N 1
ATOM 742 C CA . PHE A 1 93 ? 9.797 4.845 -22.489 1.00 84.62 93 PHE A CA 1
ATOM 743 C C . PHE A 1 93 ? 11.204 5.448 -22.439 1.00 84.62 93 PHE A C 1
ATOM 745 O O . PHE A 1 93 ? 11.842 5.590 -23.483 1.00 84.62 93 PHE A O 1
ATOM 752 N N . ILE A 1 94 ? 11.714 5.760 -21.242 1.00 81.25 94 ILE A N 1
ATOM 753 C CA . ILE A 1 94 ? 13.083 6.259 -21.064 1.00 81.25 94 ILE A CA 1
ATOM 754 C C . ILE A 1 94 ? 14.097 5.180 -21.469 1.00 81.25 94 ILE A C 1
ATOM 756 O O . ILE A 1 94 ? 15.024 5.496 -22.212 1.00 81.25 94 ILE A O 1
ATOM 760 N N . THR A 1 95 ? 13.905 3.921 -21.056 1.00 79.81 95 THR A N 1
ATOM 761 C CA . THR A 1 95 ? 14.789 2.807 -21.446 1.00 79.81 95 THR A CA 1
ATOM 762 C C . THR A 1 95 ? 14.847 2.638 -22.963 1.00 79.81 95 THR A C 1
ATOM 764 O O . THR A 1 95 ? 15.930 2.559 -23.535 1.00 79.81 95 THR A O 1
ATOM 767 N N . ILE A 1 96 ? 13.694 2.618 -23.639 1.00 80.25 96 ILE A N 1
ATOM 768 C CA . ILE A 1 96 ? 13.637 2.496 -25.103 1.00 80.25 96 ILE A CA 1
ATOM 769 C C . ILE A 1 96 ? 14.306 3.713 -25.756 1.00 80.25 96 ILE A C 1
ATOM 771 O O . ILE A 1 96 ? 15.143 3.559 -26.640 1.00 80.25 96 ILE A O 1
ATOM 775 N N . SER A 1 97 ? 13.996 4.925 -25.294 1.00 81.69 97 SER A N 1
ATOM 776 C CA . SER A 1 97 ? 14.574 6.151 -25.856 1.00 81.69 97 SER A CA 1
ATOM 777 C C . SER A 1 97 ? 16.097 6.193 -25.722 1.00 81.69 97 SER A C 1
ATOM 779 O O . SER A 1 97 ? 16.760 6.679 -26.628 1.00 81.69 97 SER A O 1
ATOM 781 N N . TYR A 1 98 ? 16.655 5.664 -24.630 1.00 79.38 98 TYR A N 1
ATOM 782 C CA . TYR A 1 98 ? 18.103 5.576 -24.423 1.00 79.38 98 TYR A CA 1
ATOM 783 C C . TYR A 1 98 ? 18.788 4.654 -25.444 1.00 79.38 98 TYR A C 1
ATOM 785 O O . TYR A 1 98 ? 19.870 4.970 -25.925 1.00 79.38 98 TYR A O 1
ATOM 793 N N . HIS A 1 99 ? 18.146 3.543 -25.823 1.00 76.19 99 HIS A N 1
ATOM 794 C CA . HIS A 1 99 ? 18.712 2.591 -26.792 1.00 76.19 99 HIS A CA 1
ATOM 795 C C . HIS A 1 99 ? 18.544 3.010 -28.247 1.00 76.19 99 HIS A C 1
ATOM 797 O O . HIS A 1 99 ? 19.390 2.700 -29.080 1.00 76.19 99 HIS A O 1
ATOM 803 N N . PHE A 1 100 ? 17.449 3.697 -28.568 1.00 78.44 100 PHE A N 1
ATOM 804 C CA . PHE A 1 100 ? 17.122 4.052 -29.950 1.00 78.44 100 PHE A CA 1
ATOM 805 C C . PHE A 1 100 ? 17.468 5.498 -30.315 1.00 78.44 100 PHE A C 1
ATOM 807 O O . PHE A 1 100 ? 17.336 5.869 -31.479 1.00 78.44 100 PHE A O 1
ATOM 814 N N . SER A 1 101 ? 17.855 6.349 -29.360 1.00 69.75 101 SER A N 1
ATOM 815 C CA . SER A 1 101 ? 18.119 7.766 -29.627 1.00 69.75 101 SER A CA 1
ATOM 816 C C . SER A 1 101 ? 19.345 8.305 -28.892 1.00 69.75 101 SER A C 1
ATOM 818 O O . SER A 1 101 ? 19.431 8.258 -27.672 1.00 69.75 101 SER A O 1
ATOM 820 N N . ASP A 1 102 ? 20.230 8.972 -29.633 1.00 73.69 102 ASP A N 1
ATOM 821 C CA . ASP A 1 102 ? 21.459 9.605 -29.124 1.00 73.69 102 ASP A CA 1
ATOM 822 C C . ASP A 1 102 ? 21.219 10.988 -28.472 1.00 73.69 102 ASP A C 1
ATOM 824 O O . ASP A 1 102 ? 22.078 11.879 -28.437 1.00 73.69 102 ASP A O 1
ATOM 828 N N . PHE A 1 103 ? 20.005 11.230 -27.970 1.00 79.81 103 PHE A N 1
ATOM 829 C CA . PHE A 1 103 ? 19.653 12.518 -27.381 1.00 79.81 103 PHE A CA 1
ATOM 830 C C . PHE A 1 103 ? 20.413 12.729 -26.067 1.00 79.81 103 PHE A C 1
ATOM 832 O O . PHE A 1 103 ? 20.189 12.033 -25.077 1.00 79.81 103 PHE A O 1
ATOM 839 N N . ARG A 1 104 ? 21.246 13.780 -26.009 1.00 79.31 104 ARG A N 1
ATOM 840 C CA . ARG A 1 104 ? 22.008 14.165 -24.800 1.00 79.31 104 ARG A CA 1
ATOM 841 C C . ARG A 1 104 ? 21.152 14.266 -23.536 1.00 79.31 104 ARG A C 1
ATOM 843 O O . ARG A 1 104 ? 21.627 13.919 -22.459 1.00 79.31 104 ARG A O 1
ATOM 850 N N . ILE A 1 105 ? 19.910 14.734 -23.666 1.00 80.44 105 ILE A N 1
ATOM 851 C CA . ILE A 1 105 ? 18.972 14.865 -22.542 1.00 80.44 105 ILE A CA 1
ATOM 852 C C . ILE A 1 105 ? 18.635 13.480 -21.979 1.00 80.44 105 ILE A C 1
ATOM 854 O O . ILE A 1 105 ? 18.741 13.271 -20.776 1.00 80.44 105 ILE A O 1
ATOM 858 N N . VAL A 1 106 ? 18.312 12.518 -22.848 1.00 79.44 106 VAL A N 1
ATOM 859 C CA . VAL A 1 106 ? 17.971 11.145 -22.452 1.00 79.44 106 VAL A CA 1
ATOM 860 C C . VAL A 1 106 ? 19.171 10.462 -21.796 1.00 79.44 106 VAL A C 1
ATOM 862 O O . VAL A 1 106 ? 19.023 9.904 -20.713 1.00 79.44 106 VAL A O 1
ATOM 865 N N . ASN A 1 107 ? 20.373 10.598 -22.367 1.00 78.75 107 ASN A N 1
ATOM 866 C CA . ASN A 1 107 ? 21.599 10.034 -21.788 1.00 78.75 107 ASN A CA 1
ATOM 867 C C . ASN A 1 107 ? 21.925 10.618 -20.406 1.00 78.75 107 ASN A C 1
ATOM 869 O O . ASN A 1 107 ? 22.281 9.880 -19.482 1.00 78.75 107 ASN A O 1
ATOM 873 N N . HIS A 1 108 ? 21.774 11.934 -20.230 1.00 82.06 108 HIS A N 1
ATOM 874 C CA . HIS A 1 108 ? 22.014 12.577 -18.940 1.00 82.06 108 HIS A CA 1
ATOM 875 C C . HIS A 1 108 ? 20.963 12.164 -17.899 1.00 82.06 108 HIS A C 1
ATOM 877 O O . HIS A 1 108 ? 21.312 11.874 -16.751 1.00 82.06 108 HIS A O 1
ATOM 883 N N . THR A 1 109 ? 19.684 12.108 -18.280 1.00 80.38 109 THR A N 1
ATOM 884 C CA . THR A 1 109 ? 18.600 11.650 -17.402 1.00 80.38 109 THR A CA 1
ATOM 885 C C . THR A 1 109 ? 18.792 10.185 -17.015 1.00 80.38 109 THR A C 1
ATOM 887 O O . THR A 1 109 ? 18.719 9.865 -15.831 1.00 80.38 109 THR A O 1
ATOM 890 N N . TRP A 1 110 ? 19.118 9.310 -17.967 1.00 80.00 110 TRP A N 1
ATOM 891 C CA . TRP A 1 110 ? 19.366 7.886 -17.729 1.00 80.00 110 TRP A CA 1
ATOM 892 C C . TRP A 1 110 ? 20.536 7.649 -16.773 1.00 80.00 110 TRP A C 1
ATOM 894 O O . TRP A 1 110 ? 20.413 6.889 -15.812 1.00 80.00 110 TRP A O 1
ATOM 904 N N . THR A 1 111 ? 21.652 8.352 -16.977 1.00 78.31 111 THR A N 1
ATOM 905 C CA . THR A 1 111 ? 22.839 8.241 -16.114 1.00 78.31 111 THR A CA 1
ATOM 906 C C . THR A 1 111 ? 22.540 8.733 -14.696 1.00 78.31 111 THR A C 1
ATOM 908 O O . THR A 1 111 ? 22.919 8.092 -13.714 1.00 78.31 111 THR A O 1
ATOM 911 N N . TYR A 1 112 ? 21.801 9.841 -14.571 1.00 82.62 112 TYR A N 1
ATOM 912 C CA . TYR A 1 112 ? 21.388 10.379 -13.277 1.00 82.62 112 TYR A CA 1
ATOM 913 C C . TYR A 1 112 ? 20.441 9.428 -12.529 1.00 82.62 112 TYR A C 1
ATOM 915 O O . TYR A 1 112 ? 20.666 9.138 -11.352 1.00 82.62 112 TYR A O 1
ATOM 923 N N . LEU A 1 113 ? 19.420 8.896 -13.213 1.00 79.00 113 LEU A N 1
ATOM 924 C CA . LEU A 1 113 ? 18.497 7.907 -12.647 1.00 79.00 113 LEU A CA 1
ATOM 925 C C . LEU A 1 113 ? 19.235 6.633 -12.230 1.00 79.00 113 LEU A C 1
ATOM 927 O O . LEU A 1 113 ? 18.997 6.128 -11.135 1.00 79.00 113 LEU A O 1
ATOM 931 N N . SER A 1 114 ? 20.171 6.159 -13.054 1.00 79.19 114 SER A N 1
ATOM 932 C CA . SER A 1 114 ? 20.985 4.972 -12.767 1.00 79.19 114 SER A CA 1
ATOM 933 C C . SER A 1 114 ? 21.808 5.131 -11.495 1.00 79.19 114 SER A C 1
ATOM 935 O O . SER A 1 114 ? 21.854 4.224 -10.666 1.00 79.19 114 SER A O 1
ATOM 937 N N . HIS A 1 115 ? 22.387 6.313 -11.276 1.00 82.31 115 HIS A N 1
ATOM 938 C CA . HIS A 1 115 ? 23.140 6.601 -10.058 1.00 82.31 115 HIS A CA 1
ATOM 939 C C . HIS A 1 115 ? 22.247 6.748 -8.810 1.00 82.31 115 HIS A C 1
ATOM 941 O O . HIS A 1 115 ? 22.704 6.560 -7.683 1.00 82.31 115 HIS A O 1
ATOM 947 N N . LYS A 1 116 ? 20.960 7.073 -8.991 1.00 84.25 116 LYS A N 1
ATOM 948 C CA . LYS A 1 116 ? 19.970 7.262 -7.916 1.00 84.25 116 LYS A CA 1
ATOM 949 C C . LYS A 1 116 ? 18.974 6.106 -7.785 1.00 84.25 116 LYS A C 1
ATOM 951 O O . LYS A 1 116 ? 17.993 6.234 -7.054 1.00 84.25 116 LYS A O 1
ATOM 956 N N . SER A 1 117 ? 19.242 4.966 -8.415 1.00 79.88 117 SER A N 1
ATOM 957 C CA . SER A 1 117 ? 18.391 3.767 -8.415 1.00 79.88 117 SER A CA 1
ATOM 958 C C . SER A 1 117 ? 17.953 3.329 -7.009 1.00 79.88 117 SER A C 1
ATOM 960 O O . SER A 1 117 ? 16.775 3.071 -6.768 1.00 79.88 117 SER A O 1
ATOM 962 N N . HIS A 1 118 ? 18.865 3.363 -6.036 1.00 80.81 118 HIS A N 1
ATOM 963 C CA . HIS A 1 118 ? 18.581 3.042 -4.632 1.00 80.81 118 HIS A CA 1
ATOM 964 C C . HIS A 1 118 ? 17.622 4.045 -3.975 1.00 80.81 118 HIS A C 1
ATOM 966 O O . HIS A 1 118 ? 16.726 3.656 -3.229 1.00 80.81 118 HIS A O 1
ATOM 972 N N . SER A 1 119 ? 17.773 5.339 -4.274 1.00 83.94 119 SER A N 1
ATOM 973 C CA . SER A 1 119 ? 16.865 6.380 -3.781 1.00 83.94 119 SER A CA 1
ATOM 974 C C . SER A 1 119 ? 15.468 6.236 -4.385 1.00 83.94 119 SER A C 1
ATOM 976 O O . SER A 1 119 ? 14.480 6.426 -3.680 1.00 83.94 119 SER A O 1
ATOM 978 N N . ILE A 1 120 ? 15.379 5.854 -5.663 1.00 83.81 120 ILE A N 1
ATOM 979 C CA . ILE A 1 120 ? 14.104 5.575 -6.339 1.00 83.81 120 ILE A CA 1
ATOM 980 C C . ILE A 1 120 ? 13.410 4.385 -5.672 1.00 83.81 120 ILE A C 1
ATOM 982 O O . ILE A 1 120 ? 12.229 4.479 -5.341 1.00 83.81 120 ILE A O 1
ATOM 986 N N . LEU A 1 121 ? 14.145 3.299 -5.404 1.00 83.81 121 LEU A N 1
ATOM 987 C CA . LEU A 1 121 ? 13.607 2.124 -4.719 1.00 83.81 121 LEU A CA 1
ATOM 988 C C . LEU A 1 121 ? 13.085 2.469 -3.315 1.00 83.81 121 LEU A C 1
ATOM 990 O O . LEU A 1 121 ? 11.997 2.034 -2.935 1.00 83.81 121 LEU A O 1
ATOM 994 N N . LEU A 1 122 ? 13.825 3.285 -2.558 1.00 85.75 122 LEU A N 1
ATOM 995 C CA . LEU A 1 122 ? 13.411 3.742 -1.230 1.00 85.75 122 LEU A CA 1
ATOM 996 C C . LEU A 1 122 ? 12.129 4.583 -1.294 1.00 85.75 122 LEU A C 1
ATOM 998 O O . LEU A 1 122 ? 11.183 4.317 -0.555 1.00 85.75 122 LEU A O 1
ATOM 1002 N N . LEU A 1 123 ? 12.073 5.568 -2.195 1.00 86.44 123 LEU A N 1
ATOM 1003 C CA . LEU A 1 123 ? 10.896 6.421 -2.373 1.00 86.44 123 LEU A CA 1
ATOM 1004 C C . LEU A 1 123 ? 9.672 5.596 -2.787 1.00 86.44 123 LEU A C 1
ATOM 1006 O O . LEU A 1 123 ? 8.572 5.799 -2.275 1.00 86.44 123 LEU A O 1
ATOM 1010 N N . TYR A 1 124 ? 9.876 4.623 -3.671 1.00 84.81 124 TYR A N 1
ATOM 1011 C CA . TYR A 1 124 ? 8.830 3.709 -4.102 1.00 84.81 124 TYR A CA 1
ATOM 1012 C C . TYR A 1 124 ? 8.332 2.822 -2.951 1.00 84.81 124 TYR A C 1
ATOM 1014 O O . TYR A 1 124 ? 7.129 2.637 -2.779 1.00 84.81 124 TYR A O 1
ATOM 1022 N N . SER A 1 125 ? 9.235 2.361 -2.084 1.00 83.94 125 SER A N 1
ATOM 1023 C CA . SER A 1 125 ? 8.880 1.638 -0.854 1.00 83.94 125 SER A CA 1
ATOM 1024 C C . SER A 1 125 ? 8.030 2.499 0.088 1.00 83.94 125 SER A C 1
ATOM 1026 O O . SER A 1 125 ? 7.012 2.041 0.608 1.00 83.94 125 SER A O 1
ATOM 1028 N N . MET A 1 126 ? 8.407 3.769 0.277 1.00 86.12 126 MET A N 1
ATOM 1029 C CA . MET A 1 126 ? 7.633 4.721 1.081 1.00 86.12 126 MET A CA 1
ATOM 1030 C C . MET A 1 126 ? 6.245 4.975 0.489 1.00 86.12 126 MET A C 1
ATOM 1032 O O . MET A 1 126 ? 5.269 5.035 1.235 1.00 86.12 126 MET A O 1
ATOM 1036 N N . TYR A 1 127 ? 6.135 5.066 -0.839 1.00 84.69 127 TYR A N 1
ATOM 1037 C CA . TYR A 1 127 ? 4.852 5.182 -1.530 1.00 84.69 127 TYR A CA 1
ATOM 1038 C C . TYR A 1 127 ? 3.921 4.002 -1.209 1.00 84.69 127 TYR A C 1
ATOM 1040 O O . TYR A 1 127 ? 2.756 4.221 -0.876 1.00 84.69 127 TYR A O 1
ATOM 1048 N N . TRP A 1 128 ? 4.428 2.765 -1.215 1.00 84.62 128 TRP A N 1
ATOM 1049 C CA . TRP A 1 128 ? 3.641 1.577 -0.860 1.00 84.62 128 TRP A CA 1
ATOM 1050 C C . TRP A 1 128 ? 3.162 1.576 0.595 1.00 84.62 128 TRP A C 1
ATOM 1052 O O . TRP A 1 128 ? 2.013 1.211 0.871 1.00 84.62 128 TRP A O 1
ATOM 1062 N N . ILE A 1 129 ? 4.010 2.013 1.527 1.00 85.50 129 ILE A N 1
ATOM 1063 C CA . ILE A 1 129 ? 3.643 2.167 2.943 1.00 85.50 129 ILE A CA 1
ATOM 1064 C C . ILE A 1 129 ? 2.551 3.234 3.086 1.00 85.50 129 ILE A C 1
ATOM 1066 O O . ILE A 1 129 ? 1.504 2.975 3.680 1.00 85.50 129 ILE A O 1
ATOM 1070 N N . TYR A 1 130 ? 2.755 4.409 2.487 1.00 84.25 130 TYR A N 1
ATOM 1071 C CA . TYR A 1 130 ? 1.794 5.511 2.513 1.00 84.25 130 TYR A CA 1
ATOM 1072 C C . TYR A 1 130 ? 0.437 5.111 1.920 1.00 84.25 130 TYR A C 1
ATOM 1074 O O . TYR A 1 130 ? -0.615 5.471 2.454 1.00 84.25 130 TYR A O 1
ATOM 1082 N N . LEU A 1 131 ? 0.448 4.329 0.841 1.00 81.31 131 LEU A N 1
ATOM 1083 C CA . LEU A 1 131 ? -0.755 3.824 0.192 1.00 81.31 131 LEU A CA 1
ATOM 1084 C C . LEU A 1 131 ? -1.513 2.854 1.105 1.00 81.31 131 LEU A C 1
ATOM 1086 O O . LEU A 1 131 ? -2.721 3.010 1.281 1.00 81.31 131 LEU A O 1
ATOM 1090 N N . GLY A 1 132 ? -0.813 1.901 1.731 1.00 80.62 132 GLY A N 1
ATOM 1091 C CA . GLY A 1 132 ? -1.406 0.997 2.720 1.00 80.62 132 GLY A CA 1
ATOM 1092 C C . GLY A 1 132 ? -2.060 1.762 3.873 1.00 80.62 132 GLY A C 1
ATOM 1093 O O . GLY A 1 132 ? -3.237 1.546 4.163 1.00 80.62 132 GLY A O 1
ATOM 1094 N N . TYR A 1 133 ? -1.335 2.724 4.452 1.00 82.62 133 TYR A N 1
ATOM 1095 C CA . TYR A 1 133 ? -1.832 3.592 5.524 1.00 82.62 133 TYR A CA 1
ATOM 1096 C C . TYR A 1 133 ? -3.061 4.405 5.111 1.00 82.62 133 TYR A C 1
ATOM 1098 O O . TYR A 1 133 ? -4.062 4.424 5.821 1.00 82.62 133 TYR A O 1
ATOM 1106 N N . THR A 1 134 ? -3.022 5.039 3.939 1.00 79.88 134 THR A N 1
ATOM 1107 C CA . THR A 1 134 ? -4.125 5.873 3.444 1.00 79.88 134 THR A CA 1
ATOM 1108 C C . THR A 1 134 ? -5.390 5.054 3.213 1.00 79.88 134 THR A C 1
ATOM 1110 O O . THR A 1 134 ? -6.484 5.528 3.517 1.00 79.88 134 THR A O 1
ATOM 1113 N N . ILE A 1 135 ? -5.259 3.825 2.701 1.00 75.88 135 ILE A N 1
ATOM 1114 C CA . ILE A 1 135 ? -6.411 2.936 2.526 1.00 75.88 135 ILE A CA 1
ATOM 1115 C C . ILE A 1 135 ? -6.951 2.479 3.885 1.00 75.88 135 ILE A C 1
ATOM 1117 O O . ILE A 1 135 ? -8.165 2.479 4.064 1.00 75.88 135 ILE A O 1
ATOM 1121 N N . GLY A 1 136 ? -6.077 2.152 4.843 1.00 73.94 136 GLY A N 1
ATOM 1122 C CA . GLY A 1 136 ? -6.482 1.778 6.203 1.00 73.94 136 GLY A CA 1
ATOM 1123 C C . GLY A 1 136 ? -7.248 2.893 6.897 1.00 73.94 136 GLY A C 1
ATOM 1124 O O . GLY A 1 136 ? -8.346 2.671 7.391 1.00 73.94 136 GLY A O 1
ATO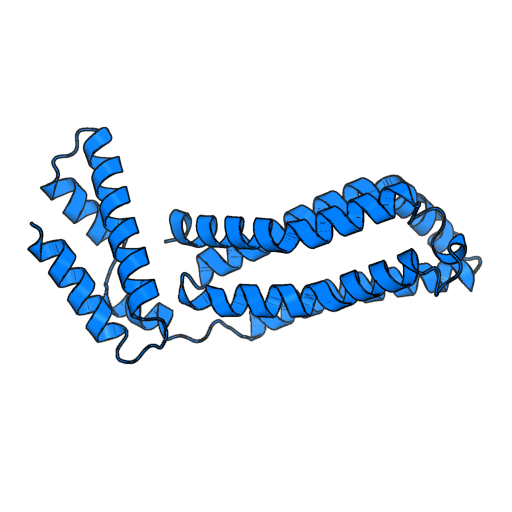M 1125 N N . LYS A 1 137 ? -6.724 4.117 6.810 1.00 73.94 137 LYS A N 1
ATOM 1126 C CA . LYS A 1 137 ? -7.344 5.312 7.381 1.00 73.94 137 LYS A CA 1
ATOM 1127 C C . LYS A 1 137 ? -8.675 5.683 6.724 1.00 73.94 137 LYS A C 1
ATOM 1129 O O . LYS A 1 137 ? -9.591 6.110 7.407 1.00 73.94 137 LYS A O 1
ATOM 1134 N N . GLN A 1 138 ? -8.787 5.586 5.396 1.00 70.88 138 GLN A N 1
ATOM 1135 C CA . GLN A 1 138 ? -9.999 6.034 4.688 1.00 70.88 138 GLN A CA 1
ATOM 1136 C C . GLN A 1 138 ? -11.123 4.999 4.663 1.00 70.88 138 GLN A C 1
ATOM 1138 O O . GLN A 1 138 ? -12.278 5.389 4.526 1.00 70.88 138 GLN A O 1
ATOM 1143 N N . TYR A 1 139 ? -10.799 3.706 4.713 1.00 68.75 139 TYR A N 1
ATOM 1144 C CA . TYR A 1 139 ? -11.774 2.640 4.463 1.00 68.75 139 TYR A CA 1
ATOM 1145 C C . TYR A 1 139 ? -11.869 1.611 5.588 1.00 68.75 139 TYR A C 1
ATOM 1147 O O . TYR A 1 139 ? -12.707 0.712 5.511 1.00 68.75 139 TYR A O 1
ATOM 1155 N N . GLY A 1 140 ? -11.024 1.727 6.615 1.00 69.94 140 GLY A N 1
ATOM 1156 C CA . GLY A 1 140 ? -11.055 0.862 7.784 1.00 69.94 140 GLY A CA 1
ATOM 1157 C C . GLY A 1 140 ? -10.973 -0.634 7.430 1.00 69.94 140 GLY A C 1
ATOM 1158 O O . GLY A 1 140 ? -10.452 -1.001 6.369 1.00 69.94 140 GLY A O 1
ATOM 1159 N N . PRO A 1 141 ? -11.532 -1.509 8.284 1.00 65.69 141 PRO A N 1
ATOM 1160 C CA . PRO A 1 141 ? -11.708 -2.937 8.019 1.00 65.69 141 PRO A CA 1
ATOM 1161 C C . PRO A 1 141 ? -12.263 -3.302 6.628 1.00 65.69 141 PRO A C 1
ATOM 1163 O O . PRO A 1 141 ? -11.686 -4.169 5.967 1.00 65.69 141 PRO A O 1
ATOM 1166 N N . SER A 1 142 ? -13.281 -2.594 6.115 1.00 64.94 142 SER A N 1
ATOM 1167 C CA . SER A 1 142 ? -13.856 -2.841 4.774 1.00 64.94 142 SER A CA 1
ATOM 1168 C C . SER A 1 142 ? -12.849 -2.627 3.629 1.00 64.94 142 SER A C 1
ATOM 1170 O O . SER A 1 142 ? -13.011 -3.136 2.515 1.00 64.94 142 SER A O 1
ATOM 1172 N N . GLY A 1 143 ? -11.760 -1.893 3.881 1.00 67.12 143 GLY A N 1
ATOM 1173 C CA . GLY A 1 143 ? -10.664 -1.673 2.939 1.00 67.12 143 GLY A CA 1
ATOM 1174 C C . GLY A 1 143 ? -9.719 -2.868 2.760 1.00 67.12 143 GLY A C 1
ATOM 1175 O O . GLY A 1 143 ? -8.920 -2.863 1.821 1.00 67.12 143 GLY A O 1
ATOM 1176 N N . LYS A 1 144 ? -9.799 -3.914 3.595 1.00 69.12 144 LYS A N 1
ATOM 1177 C CA . LYS A 1 144 ? -8.843 -5.044 3.629 1.00 69.12 144 LYS A CA 1
ATOM 1178 C C . LYS A 1 144 ? -8.773 -5.791 2.298 1.00 69.12 144 LYS A C 1
ATOM 1180 O O . LYS A 1 144 ? -7.690 -6.008 1.742 1.00 69.12 144 LYS A O 1
ATOM 1185 N N . LYS A 1 145 ? -9.935 -6.124 1.726 1.00 67.81 145 LYS A N 1
ATOM 1186 C CA . LYS A 1 145 ? -10.032 -6.761 0.402 1.00 67.81 145 LYS A CA 1
ATOM 1187 C C . LYS A 1 145 ? -9.553 -5.830 -0.713 1.00 67.81 145 LYS A C 1
ATOM 1189 O O . LYS A 1 145 ? -8.983 -6.299 -1.702 1.00 67.81 145 LYS A O 1
ATOM 1194 N N . MET A 1 146 ? -9.748 -4.521 -0.545 1.00 68.12 146 MET A N 1
ATOM 1195 C CA . MET A 1 146 ? -9.312 -3.522 -1.513 1.00 68.12 146 MET A CA 1
ATOM 1196 C C . MET A 1 146 ? -7.795 -3.337 -1.510 1.00 68.12 146 MET A C 1
ATOM 1198 O O . MET A 1 146 ? -7.213 -3.334 -2.593 1.00 68.12 146 MET A O 1
ATOM 1202 N N . VAL A 1 147 ? -7.140 -3.256 -0.345 1.00 73.56 147 VAL A N 1
ATOM 1203 C CA . VAL A 1 147 ? -5.669 -3.244 -0.260 1.00 73.56 147 VAL A CA 1
ATOM 1204 C C . VAL A 1 147 ? -5.109 -4.473 -0.949 1.00 73.56 147 VAL A C 1
ATOM 1206 O O . VAL A 1 147 ? -4.249 -4.336 -1.808 1.00 73.56 147 VAL A O 1
ATOM 1209 N N . ASN A 1 148 ? -5.637 -5.661 -0.645 1.00 74.31 148 ASN A N 1
ATOM 1210 C CA . ASN A 1 148 ? -5.116 -6.903 -1.209 1.00 74.31 148 ASN A CA 1
ATOM 1211 C C . ASN A 1 148 ? -5.218 -6.928 -2.746 1.00 74.31 148 ASN A C 1
ATOM 1213 O O . ASN A 1 148 ? -4.230 -7.179 -3.431 1.00 74.31 148 ASN A O 1
ATOM 1217 N N . LYS A 1 149 ? -6.391 -6.595 -3.304 1.00 75.19 149 LYS A N 1
ATOM 1218 C CA . LYS A 1 149 ? -6.575 -6.531 -4.763 1.00 75.19 149 LYS A CA 1
ATOM 1219 C C . LYS A 1 149 ? -5.711 -5.447 -5.404 1.00 75.19 149 LYS A C 1
ATOM 1221 O O . LYS A 1 149 ? -5.064 -5.715 -6.408 1.00 75.19 149 LYS A O 1
ATOM 1226 N N . THR A 1 150 ? -5.694 -4.244 -4.834 1.00 75.00 150 THR A N 1
ATOM 1227 C CA . THR A 1 150 ? -4.951 -3.103 -5.391 1.00 75.00 150 THR A CA 1
ATOM 1228 C C . THR A 1 150 ? -3.452 -3.371 -5.373 1.00 75.00 150 THR A C 1
ATOM 1230 O O . THR A 1 150 ? -2.792 -3.121 -6.372 1.00 75.00 150 THR A O 1
ATOM 1233 N N . MET A 1 151 ? -2.931 -3.943 -4.282 1.00 76.19 151 MET A N 1
ATOM 1234 C CA . MET A 1 151 ? -1.527 -4.344 -4.160 1.00 76.19 151 MET A CA 1
ATOM 1235 C C . MET A 1 151 ? -1.132 -5.317 -5.255 1.00 76.19 151 MET A C 1
ATOM 1237 O O . MET A 1 151 ? -0.154 -5.064 -5.944 1.00 76.19 151 MET A O 1
ATOM 1241 N N . ILE A 1 152 ? -1.913 -6.385 -5.444 1.00 77.00 152 ILE A N 1
ATOM 1242 C CA . ILE A 1 152 ? -1.628 -7.403 -6.458 1.00 77.00 152 ILE A CA 1
ATOM 1243 C C . ILE A 1 152 ? -1.678 -6.780 -7.856 1.00 77.00 152 ILE A C 1
ATOM 1245 O O . ILE A 1 152 ? -0.719 -6.882 -8.611 1.00 77.00 152 ILE A O 1
ATOM 1249 N N . TRP A 1 153 ? -2.760 -6.079 -8.203 1.00 79.00 153 TRP A N 1
ATOM 1250 C CA . TRP A 1 153 ? -2.907 -5.498 -9.542 1.00 79.00 153 TRP A CA 1
ATOM 1251 C C . TRP A 1 153 ? -1.861 -4.430 -9.859 1.00 79.00 153 TRP A C 1
ATOM 1253 O O . TRP A 1 153 ? -1.385 -4.354 -10.992 1.00 79.00 153 TRP A O 1
ATOM 1263 N N . ALA A 1 154 ? -1.483 -3.615 -8.875 1.00 76.44 154 ALA A N 1
ATOM 1264 C CA . ALA A 1 154 ? -0.434 -2.627 -9.055 1.00 76.44 154 ALA A CA 1
ATOM 1265 C C . ALA A 1 154 ? 0.964 -3.273 -9.067 1.00 76.44 154 ALA A C 1
ATOM 1267 O O . ALA A 1 154 ? 1.811 -2.819 -9.825 1.00 76.44 154 ALA A O 1
ATOM 1268 N N . SER A 1 155 ? 1.233 -4.344 -8.316 1.00 76.06 155 SER A N 1
ATOM 1269 C CA . SER A 1 155 ? 2.565 -4.968 -8.292 1.00 76.06 155 SER A CA 1
ATOM 1270 C C . SER A 1 155 ? 2.868 -5.856 -9.505 1.00 76.06 155 SER A C 1
ATOM 1272 O O . SER A 1 155 ? 4.045 -6.042 -9.815 1.00 76.06 155 SER A O 1
ATOM 1274 N N . ILE A 1 156 ? 1.849 -6.353 -10.223 1.00 81.56 156 ILE A N 1
ATOM 1275 C CA . ILE A 1 156 ? 2.002 -7.198 -11.425 1.00 81.56 156 ILE A CA 1
ATOM 1276 C C . ILE A 1 156 ? 3.036 -6.660 -12.430 1.00 81.56 156 ILE A C 1
ATOM 1278 O O . ILE A 1 156 ? 3.973 -7.402 -12.722 1.00 81.56 156 ILE A O 1
ATOM 1282 N N . PRO A 1 157 ? 2.941 -5.422 -12.963 1.00 78.06 157 PRO A N 1
ATOM 1283 C CA . PRO A 1 157 ? 3.897 -4.938 -13.966 1.00 78.06 157 PRO A CA 1
ATOM 1284 C C . PRO A 1 157 ? 5.344 -4.950 -13.456 1.00 78.06 157 PRO A C 1
ATOM 1286 O O . PRO A 1 157 ? 6.252 -5.349 -14.185 1.00 78.06 157 PRO A O 1
ATOM 1289 N N . ASN A 1 158 ? 5.557 -4.614 -12.180 1.00 80.06 158 ASN A N 1
ATOM 1290 C CA . ASN A 1 158 ? 6.884 -4.671 -11.572 1.00 80.06 158 ASN A CA 1
ATOM 1291 C C . ASN A 1 158 ? 7.378 -6.111 -11.444 1.00 80.06 158 ASN A C 1
ATOM 1293 O O . ASN A 1 158 ? 8.509 -6.393 -11.819 1.00 80.06 158 ASN A O 1
ATOM 1297 N N . MET A 1 159 ? 6.540 -7.035 -10.964 1.00 77.69 159 MET A N 1
ATOM 1298 C CA . MET A 1 159 ? 6.912 -8.450 -10.870 1.00 77.69 159 MET A CA 1
ATOM 1299 C C . MET A 1 159 ? 7.256 -9.033 -12.242 1.00 77.69 159 MET A C 1
ATOM 1301 O O . MET A 1 159 ? 8.256 -9.734 -12.368 1.00 77.69 159 MET A O 1
ATOM 1305 N N . VAL A 1 160 ? 6.474 -8.711 -13.276 1.00 81.50 160 VAL A N 1
ATOM 1306 C CA . VAL A 1 160 ? 6.735 -9.143 -14.655 1.00 81.50 160 VAL A CA 1
ATOM 1307 C C . VAL A 1 160 ? 8.093 -8.628 -15.137 1.00 81.50 160 VAL A C 1
ATOM 1309 O O . VAL A 1 160 ? 8.889 -9.417 -15.639 1.00 81.50 160 VAL A O 1
ATOM 1312 N N . LEU A 1 161 ? 8.407 -7.346 -14.927 1.00 76.94 161 LEU A N 1
ATOM 1313 C CA . LEU A 1 161 ? 9.711 -6.781 -15.291 1.00 76.94 161 LEU A CA 1
ATOM 1314 C C . LEU A 1 161 ? 10.870 -7.454 -14.539 1.00 76.94 161 LEU A C 1
ATOM 1316 O O . LEU A 1 161 ? 11.904 -7.760 -15.134 1.00 76.94 161 LEU A O 1
ATOM 1320 N N . MET A 1 162 ? 10.691 -7.732 -13.248 1.00 77.19 162 MET A N 1
ATOM 1321 C CA . MET A 1 162 ? 11.694 -8.437 -12.448 1.00 77.19 162 MET A CA 1
ATOM 1322 C C . MET A 1 162 ? 11.925 -9.867 -12.952 1.00 77.19 162 MET A C 1
ATOM 1324 O O . MET A 1 162 ? 13.066 -10.304 -13.038 1.00 77.19 162 MET A O 1
ATOM 1328 N N . PHE A 1 163 ? 10.873 -10.588 -13.348 1.00 76.50 163 PHE A N 1
ATOM 1329 C CA . PHE A 1 163 ? 11.019 -11.921 -13.937 1.00 76.50 163 PHE A CA 1
ATOM 1330 C C . PHE A 1 163 ? 11.718 -11.882 -15.298 1.00 76.50 163 PHE A C 1
ATOM 1332 O O . PHE A 1 163 ? 12.623 -12.676 -15.542 1.00 76.50 163 PHE A O 1
ATOM 1339 N N . ILE A 1 164 ? 11.346 -10.938 -16.164 1.00 74.69 164 ILE A N 1
ATOM 1340 C CA . ILE A 1 164 ? 11.967 -10.768 -17.485 1.00 74.69 164 ILE A CA 1
ATOM 1341 C C . ILE A 1 164 ? 13.469 -10.475 -17.357 1.00 74.69 164 ILE A C 1
ATOM 1343 O O . ILE A 1 164 ? 14.269 -11.042 -18.103 1.00 74.69 164 ILE A O 1
ATOM 1347 N N . THR A 1 165 ? 13.855 -9.624 -16.401 1.00 69.75 165 THR A N 1
ATOM 1348 C CA . THR A 1 165 ? 15.264 -9.284 -16.150 1.00 69.75 165 THR A CA 1
ATOM 1349 C C . THR A 1 165 ? 16.031 -10.428 -15.481 1.00 69.75 165 THR A C 1
ATOM 1351 O O . THR A 1 165 ? 17.153 -10.713 -15.883 1.00 69.75 165 THR A O 1
ATOM 1354 N N . LEU A 1 166 ? 15.432 -11.148 -14.525 1.00 71.94 166 LEU A N 1
ATOM 1355 C CA . LEU A 1 166 ? 16.086 -12.261 -13.823 1.00 71.94 166 LEU A CA 1
ATOM 1356 C C . LEU A 1 166 ? 16.314 -13.492 -14.716 1.00 71.94 166 LEU A C 1
ATOM 1358 O O . LEU A 1 166 ? 17.334 -14.163 -14.585 1.00 71.94 166 LEU A O 1
ATOM 1362 N N . PHE A 1 167 ? 15.398 -13.773 -15.644 1.00 73.94 167 PHE A N 1
ATOM 1363 C CA . PHE A 1 167 ? 15.545 -14.862 -16.615 1.00 73.94 167 PHE A CA 1
ATOM 1364 C C . PHE A 1 167 ? 16.350 -14.470 -17.866 1.00 73.94 167 PHE A C 1
ATOM 1366 O O . PHE A 1 167 ? 16.434 -15.273 -18.793 1.00 73.94 167 PHE A O 1
ATOM 1373 N N . ASN A 1 168 ? 16.937 -13.263 -17.912 1.00 67.44 168 ASN A N 1
ATOM 1374 C CA . ASN A 1 168 ? 17.652 -12.728 -19.082 1.00 67.44 168 ASN A CA 1
ATOM 1375 C C . ASN A 1 168 ? 16.853 -12.858 -20.395 1.00 67.44 168 ASN A C 1
ATOM 1377 O O . ASN A 1 168 ? 17.424 -13.028 -21.470 1.00 67.44 168 ASN A O 1
ATOM 1381 N N . VAL A 1 169 ? 15.517 -12.775 -20.322 1.00 66.12 169 VAL A N 1
ATOM 1382 C CA . VAL A 1 169 ? 14.650 -12.786 -21.517 1.00 66.12 169 VAL A CA 1
ATOM 1383 C C . VAL A 1 169 ? 14.935 -11.550 -22.377 1.00 66.12 169 VAL A C 1
ATOM 1385 O O . VAL A 1 169 ? 14.809 -11.592 -23.598 1.00 66.12 169 VAL A O 1
ATOM 1388 N N . ILE A 1 170 ? 15.360 -10.459 -21.734 1.00 64.31 170 ILE A N 1
ATOM 1389 C CA . ILE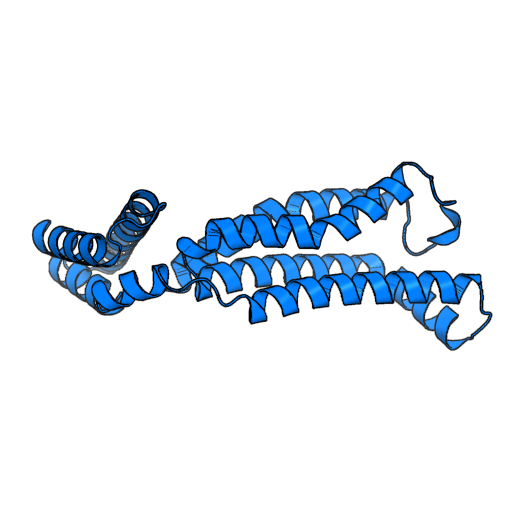 A 1 170 ? 15.931 -9.273 -22.369 1.00 64.31 170 ILE A CA 1
ATOM 1390 C C . ILE A 1 170 ? 17.436 -9.245 -22.050 1.00 64.31 170 ILE A C 1
ATOM 1392 O O . ILE A 1 170 ? 17.787 -9.499 -20.894 1.00 64.31 170 ILE A O 1
ATOM 1396 N N . PRO A 1 171 ? 18.320 -8.915 -23.016 1.00 64.69 171 PRO A N 1
ATOM 1397 C CA . PRO A 1 171 ? 19.746 -8.754 -22.751 1.00 64.69 171 PRO A CA 1
ATOM 1398 C C . PRO A 1 171 ? 19.968 -7.786 -21.586 1.00 64.69 171 PRO A C 1
ATOM 1400 O O . PRO A 1 171 ? 19.469 -6.658 -21.610 1.00 64.69 171 PRO A O 1
ATOM 1403 N N . SER A 1 172 ? 20.719 -8.214 -20.570 1.00 58.94 172 SER A N 1
ATOM 1404 C CA . SER A 1 172 ? 21.011 -7.427 -19.362 1.00 58.94 172 SER A CA 1
ATOM 1405 C C . SER A 1 172 ? 21.638 -6.062 -19.665 1.00 58.94 172 SER A C 1
ATOM 1407 O O . SER A 1 172 ? 21.491 -5.118 -18.890 1.00 58.94 172 SER A O 1
ATOM 1409 N N . ASP A 1 173 ? 22.278 -5.936 -20.827 1.00 64.25 173 ASP A N 1
ATOM 1410 C CA . ASP A 1 173 ? 22.892 -4.705 -21.321 1.00 64.25 173 ASP A CA 1
ATOM 1411 C C . ASP A 1 173 ? 21.864 -3.603 -21.593 1.00 64.25 173 ASP A C 1
ATOM 1413 O O . ASP A 1 173 ? 22.178 -2.422 -21.462 1.00 64.25 173 ASP A O 1
ATOM 1417 N N . ILE A 1 174 ? 20.609 -3.967 -21.895 1.00 66.19 174 ILE A N 1
ATOM 1418 C CA . ILE A 1 174 ? 19.552 -2.991 -22.189 1.00 66.19 174 ILE A CA 1
ATOM 1419 C C . ILE A 1 174 ? 19.209 -2.150 -20.955 1.00 66.19 174 ILE A C 1
ATOM 1421 O O . ILE A 1 174 ? 18.876 -0.970 -21.058 1.00 66.19 174 ILE A O 1
ATOM 1425 N N . PHE A 1 175 ? 19.343 -2.735 -19.770 1.00 65.12 175 PHE A N 1
ATOM 1426 C CA . PHE A 1 175 ? 19.059 -2.057 -18.514 1.00 65.12 175 PHE A CA 1
ATOM 1427 C C . PHE A 1 175 ? 20.317 -1.662 -17.738 1.00 65.12 175 PHE A C 1
ATOM 1429 O O . PHE A 1 175 ? 20.211 -1.085 -16.656 1.00 65.12 175 PHE A O 1
ATOM 1436 N N . SER A 1 176 ? 21.506 -1.947 -18.262 1.00 61.75 176 SER A N 1
ATOM 1437 C CA . SER A 1 176 ? 22.760 -1.490 -17.671 1.00 61.75 176 SER A CA 1
ATOM 1438 C C . SER A 1 176 ? 22.932 0.018 -17.922 1.00 61.75 176 SER A C 1
ATOM 1440 O O . SER A 1 176 ? 22.646 0.484 -19.027 1.00 61.75 176 SER A O 1
ATOM 1442 N N . PRO A 1 177 ? 23.351 0.833 -16.932 1.00 64.44 177 PRO A N 1
ATOM 1443 C CA . PRO A 1 177 ? 23.794 0.479 -15.578 1.00 64.44 177 PRO A CA 1
ATOM 1444 C C . PRO A 1 177 ? 22.689 0.538 -14.500 1.00 64.44 177 PRO A C 1
ATOM 1446 O O . PRO A 1 177 ? 22.979 0.348 -13.318 1.00 64.44 177 PRO A O 1
ATOM 1449 N N . LEU A 1 178 ? 21.437 0.813 -14.875 1.00 64.19 178 LEU A N 1
ATOM 1450 C CA . LEU A 1 178 ? 20.296 0.990 -13.967 1.00 64.19 178 LEU A CA 1
ATOM 1451 C C . LEU A 1 178 ? 19.979 -0.278 -13.146 1.00 64.19 178 LEU A C 1
ATOM 1453 O O . LEU A 1 178 ? 19.726 -0.182 -11.945 1.00 64.19 178 LEU 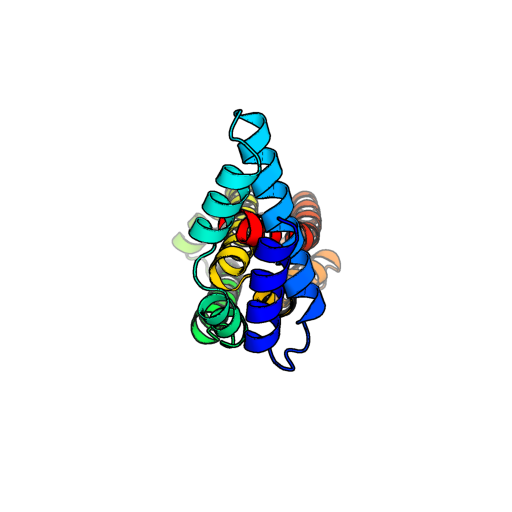A O 1
ATOM 1457 N N . LEU A 1 179 ? 20.006 -1.458 -13.774 1.00 63.72 179 LEU A N 1
ATOM 1458 C CA . LEU A 1 179 ? 19.676 -2.756 -13.167 1.00 63.72 179 LEU A CA 1
ATOM 1459 C C . LEU A 1 179 ? 20.915 -3.658 -13.073 1.00 63.72 179 LEU A C 1
ATOM 1461 O O . LEU A 1 179 ? 21.049 -4.655 -13.777 1.00 63.72 179 LEU A O 1
ATOM 1465 N N . ASN A 1 180 ? 21.834 -3.312 -12.170 1.00 70.44 180 ASN A N 1
ATOM 1466 C CA . ASN A 1 180 ? 22.908 -4.223 -11.765 1.00 70.44 180 ASN A CA 1
ATOM 1467 C C . ASN A 1 180 ? 22.301 -5.489 -11.106 1.00 70.44 180 ASN A C 1
ATOM 1469 O O . ASN A 1 180 ? 21.334 -5.351 -10.352 1.00 70.44 180 ASN A O 1
ATOM 1473 N N . PRO A 1 181 ? 22.864 -6.697 -11.305 1.00 70.75 181 PRO A N 1
ATOM 1474 C CA . PRO A 1 181 ? 22.416 -7.926 -10.641 1.00 70.75 181 PRO A CA 1
ATOM 1475 C C . PRO A 1 181 ? 22.152 -7.789 -9.133 1.00 70.75 181 PRO A C 1
ATOM 1477 O O . PRO A 1 181 ? 21.151 -8.293 -8.628 1.00 70.75 181 PRO A O 1
ATOM 1480 N N . VAL A 1 182 ? 23.001 -7.049 -8.413 1.00 77.62 182 VAL A N 1
ATOM 1481 C CA . VAL A 1 182 ? 22.824 -6.793 -6.973 1.00 77.62 182 VAL A CA 1
ATOM 1482 C C . VAL A 1 182 ? 21.568 -5.955 -6.709 1.00 77.62 182 VAL A C 1
ATOM 1484 O O . VAL A 1 182 ? 20.794 -6.252 -5.801 1.00 77.62 182 VAL A O 1
ATOM 1487 N N . PHE A 1 183 ? 21.328 -4.931 -7.530 1.00 77.44 183 PHE A N 1
ATOM 1488 C CA . PHE A 1 183 ? 20.149 -4.073 -7.425 1.00 77.44 183 PHE A CA 1
ATOM 1489 C C . PHE A 1 183 ? 18.857 -4.840 -7.739 1.00 77.44 183 PHE A C 1
ATOM 1491 O O . PHE A 1 183 ? 17.865 -4.670 -7.034 1.00 77.44 183 PHE A O 1
ATOM 1498 N N . ILE A 1 184 ? 18.884 -5.746 -8.723 1.00 76.38 184 ILE A N 1
ATOM 1499 C CA . ILE A 1 184 ? 17.748 -6.620 -9.053 1.00 76.38 184 ILE A CA 1
ATOM 1500 C C . ILE A 1 184 ? 17.333 -7.437 -7.823 1.00 76.38 184 ILE A C 1
ATOM 1502 O O . ILE A 1 184 ? 16.152 -7.469 -7.480 1.00 76.38 184 ILE A O 1
ATOM 1506 N N . VAL A 1 185 ? 18.287 -8.037 -7.105 1.00 80.00 185 VAL A N 1
ATOM 1507 C CA . VAL A 1 185 ? 17.992 -8.797 -5.877 1.00 80.00 185 VAL A CA 1
ATOM 1508 C C . VAL A 1 185 ? 17.316 -7.913 -4.823 1.00 80.00 185 VAL A C 1
ATOM 1510 O O . VAL A 1 185 ? 16.286 -8.305 -4.269 1.00 80.00 185 VAL A O 1
ATOM 1513 N N . PHE A 1 186 ? 17.821 -6.696 -4.590 1.00 82.25 186 PHE A N 1
ATOM 1514 C CA . PHE A 1 186 ? 17.178 -5.744 -3.675 1.00 82.25 186 PHE A CA 1
ATOM 1515 C C . PHE A 1 186 ? 15.763 -5.360 -4.121 1.00 82.25 186 PHE A C 1
ATOM 1517 O O . PHE A 1 186 ? 14.861 -5.300 -3.287 1.00 82.25 186 PHE A O 1
ATOM 1524 N N . CYS A 1 187 ? 15.536 -5.154 -5.419 1.00 80.19 187 CYS A N 1
ATOM 1525 C CA . CYS A 1 187 ? 14.211 -4.882 -5.969 1.00 80.19 187 CYS A CA 1
ATOM 1526 C C . CYS A 1 187 ? 13.242 -6.057 -5.784 1.00 80.19 187 CYS A C 1
ATOM 1528 O O . CYS A 1 187 ? 12.078 -5.820 -5.457 1.00 80.19 187 CYS A O 1
ATOM 1530 N N . VAL A 1 188 ? 13.691 -7.310 -5.940 1.00 81.19 188 VAL A N 1
ATOM 1531 C CA . VAL A 1 188 ? 12.855 -8.496 -5.677 1.00 81.19 188 VAL A CA 1
ATOM 1532 C C . VAL A 1 188 ? 12.464 -8.540 -4.204 1.00 81.19 188 VAL A C 1
ATOM 1534 O O . VAL A 1 188 ? 11.278 -8.643 -3.891 1.00 81.19 188 VAL A O 1
ATOM 1537 N N . ILE A 1 189 ? 13.439 -8.404 -3.300 1.00 84.31 189 ILE A N 1
ATOM 1538 C CA . ILE A 1 189 ? 13.195 -8.412 -1.852 1.00 84.31 189 ILE A CA 1
ATOM 1539 C C . ILE A 1 189 ? 12.226 -7.288 -1.473 1.00 84.31 189 ILE A C 1
ATOM 1541 O O . ILE A 1 189 ? 11.232 -7.542 -0.797 1.00 84.31 189 ILE A O 1
ATOM 1545 N N . ALA A 1 190 ? 12.459 -6.065 -1.955 1.00 83.44 190 ALA A N 1
ATOM 1546 C CA . ALA A 1 190 ? 11.575 -4.930 -1.714 1.00 83.44 190 ALA A CA 1
ATOM 1547 C C . ALA A 1 190 ? 10.155 -5.194 -2.239 1.00 83.44 190 ALA A C 1
ATOM 1549 O O . ALA A 1 190 ? 9.192 -4.971 -1.515 1.00 83.44 190 ALA A O 1
ATOM 1550 N N . THR A 1 191 ? 10.018 -5.754 -3.445 1.00 82.50 191 THR A N 1
ATOM 1551 C CA . THR A 1 191 ? 8.713 -6.083 -4.042 1.00 82.50 191 THR A CA 1
ATOM 1552 C C . THR A 1 191 ? 7.946 -7.108 -3.211 1.00 82.50 191 THR A C 1
ATOM 1554 O O . THR A 1 191 ? 6.748 -6.943 -2.983 1.00 82.50 191 THR A O 1
ATOM 1557 N N . VAL A 1 192 ? 8.632 -8.135 -2.700 1.00 80.94 192 VAL A N 1
ATOM 1558 C CA . VAL A 1 192 ? 8.037 -9.111 -1.774 1.00 80.94 192 VAL A CA 1
ATOM 1559 C C . VAL A 1 192 ? 7.649 -8.443 -0.453 1.00 80.94 192 VAL A C 1
ATOM 1561 O O . VAL A 1 192 ? 6.588 -8.749 0.089 1.00 80.94 192 VAL A O 1
ATOM 1564 N N . LEU A 1 193 ? 8.462 -7.506 0.046 1.00 83.25 193 LEU A N 1
ATOM 1565 C CA . LEU A 1 193 ? 8.206 -6.766 1.282 1.00 83.25 193 LEU A CA 1
ATOM 1566 C C . LEU A 1 193 ? 7.112 -5.697 1.157 1.00 83.25 193 LEU A C 1
ATOM 1568 O O . LEU A 1 193 ? 6.511 -5.353 2.172 1.00 83.25 193 LEU A O 1
ATOM 1572 N N . PHE A 1 194 ? 6.782 -5.203 -0.039 1.00 81.75 194 PHE A N 1
ATOM 1573 C CA . PHE A 1 194 ? 5.698 -4.225 -0.205 1.00 81.75 194 PHE A CA 1
ATOM 1574 C C . PHE A 1 194 ? 4.370 -4.766 0.307 1.00 81.75 194 PHE A C 1
ATOM 1576 O O . PHE A 1 194 ? 3.656 -4.063 1.013 1.00 81.75 194 PHE A O 1
ATOM 1583 N N . TYR A 1 195 ? 4.076 -6.040 0.054 1.00 79.50 195 TYR A N 1
ATOM 1584 C CA . TYR A 1 195 ? 2.847 -6.657 0.535 1.00 79.50 195 TYR A CA 1
ATOM 1585 C C . TYR A 1 195 ? 2.703 -6.651 2.075 1.00 79.50 195 TYR A C 1
ATOM 1587 O O . TYR A 1 195 ? 1.718 -6.094 2.578 1.00 79.50 195 TYR A O 1
ATOM 1595 N N . PRO A 1 196 ? 3.642 -7.218 2.864 1.00 81.50 196 PRO A N 1
ATOM 1596 C CA . PRO A 1 196 ? 3.556 -7.182 4.320 1.00 81.50 196 PRO A CA 1
ATOM 1597 C C . PRO A 1 196 ? 3.683 -5.762 4.880 1.00 81.50 196 PRO A C 1
ATOM 1599 O O . PRO A 1 196 ? 2.954 -5.433 5.815 1.00 81.50 196 PRO A O 1
ATOM 1602 N N . LEU A 1 197 ? 4.535 -4.904 4.304 1.00 84.00 197 LEU A N 1
ATOM 1603 C CA . LEU A 1 197 ? 4.698 -3.520 4.763 1.00 84.00 197 LEU A CA 1
ATOM 1604 C C . LEU A 1 197 ? 3.420 -2.709 4.576 1.00 84.00 197 LEU A C 1
ATOM 1606 O O . LEU A 1 197 ? 2.991 -2.014 5.493 1.00 84.00 197 LEU A O 1
ATOM 1610 N N . SER A 1 198 ? 2.761 -2.831 3.430 1.00 81.06 198 SER A N 1
ATOM 1611 C CA . SER A 1 198 ? 1.504 -2.136 3.191 1.00 81.06 198 SER A CA 1
ATOM 1612 C C . SER A 1 198 ? 0.351 -2.704 4.007 1.00 81.06 198 SER A C 1
ATOM 1614 O O . SER A 1 198 ? -0.531 -1.946 4.398 1.00 81.06 198 SER A O 1
ATOM 1616 N N . LYS A 1 199 ? 0.349 -4.008 4.317 1.00 79.06 199 LYS A N 1
ATOM 1617 C CA . LYS A 1 199 ? -0.628 -4.602 5.243 1.00 79.06 199 LYS A CA 1
ATOM 1618 C C . LYS A 1 199 ? -0.416 -4.112 6.677 1.00 79.06 199 LYS A C 1
ATOM 1620 O O . LYS A 1 199 ? -1.390 -3.847 7.376 1.00 79.06 199 LYS A O 1
ATOM 1625 N N . LEU A 1 200 ? 0.838 -3.971 7.106 1.00 83.38 200 LEU A N 1
ATOM 1626 C CA . LEU A 1 200 ? 1.176 -3.380 8.399 1.00 83.38 200 LEU A CA 1
ATOM 1627 C C . LEU A 1 200 ? 0.750 -1.910 8.443 1.00 83.38 200 LEU A C 1
ATOM 1629 O O . LEU A 1 200 ? 0.059 -1.503 9.370 1.00 83.38 200 LEU A O 1
ATOM 1633 N N . ALA A 1 201 ? 1.078 -1.141 7.405 1.00 82.88 201 ALA A N 1
ATOM 1634 C CA . ALA A 1 201 ? 0.669 0.251 7.277 1.00 82.88 201 ALA A CA 1
ATOM 1635 C C . ALA A 1 201 ? -0.857 0.403 7.241 1.00 82.88 201 ALA A C 1
ATOM 1637 O O . ALA A 1 201 ? -1.387 1.319 7.854 1.00 82.88 201 ALA A O 1
ATOM 1638 N N . PHE A 1 202 ? -1.569 -0.520 6.588 1.00 80.44 202 PHE A N 1
ATOM 1639 C CA . PHE A 1 202 ? -3.030 -0.588 6.597 1.00 80.44 202 PHE A CA 1
ATOM 1640 C C . PHE A 1 202 ? -3.583 -0.802 8.003 1.00 80.44 202 PHE A C 1
ATOM 1642 O O . PHE A 1 202 ? -4.462 -0.052 8.411 1.00 80.44 202 PHE A O 1
ATOM 1649 N N . LYS A 1 203 ? -3.032 -1.753 8.770 1.00 76.75 203 LYS A N 1
ATOM 1650 C CA . LYS A 1 203 ? -3.414 -1.942 10.178 1.00 76.75 203 LYS A CA 1
ATOM 1651 C C . LYS A 1 203 ? -3.165 -0.682 11.005 1.00 76.75 203 LYS A C 1
ATOM 1653 O O . LYS A 1 203 ? -4.065 -0.231 11.692 1.00 76.75 203 LYS A O 1
ATOM 1658 N N . ILE A 1 204 ? -1.988 -0.067 10.870 1.00 81.06 204 ILE A N 1
ATOM 1659 C CA . ILE A 1 204 ? -1.664 1.206 11.538 1.00 81.06 204 ILE A CA 1
ATOM 1660 C C . ILE A 1 204 ? -2.659 2.302 11.126 1.00 81.06 204 ILE A C 1
ATOM 1662 O O . ILE A 1 204 ? -3.090 3.092 11.958 1.00 81.06 204 ILE A O 1
ATOM 1666 N N . GLY A 1 205 ? -3.046 2.340 9.851 1.00 76.31 205 GLY A N 1
ATOM 1667 C CA . GLY A 1 205 ? -4.046 3.264 9.328 1.00 76.31 205 GLY A CA 1
ATOM 1668 C C . GLY A 1 205 ? -5.435 3.048 9.921 1.00 76.31 205 GLY A C 1
ATOM 1669 O O . GLY A 1 205 ? -6.124 4.030 10.151 1.00 76.31 205 GLY A O 1
ATOM 1670 N N . ILE A 1 206 ? -5.827 1.803 10.202 1.00 70.62 206 ILE A N 1
ATOM 1671 C CA . ILE A 1 206 ? -7.071 1.497 10.919 1.00 70.62 206 ILE A CA 1
ATOM 1672 C C . ILE A 1 206 ? -6.963 1.969 12.372 1.00 70.62 206 ILE A C 1
AT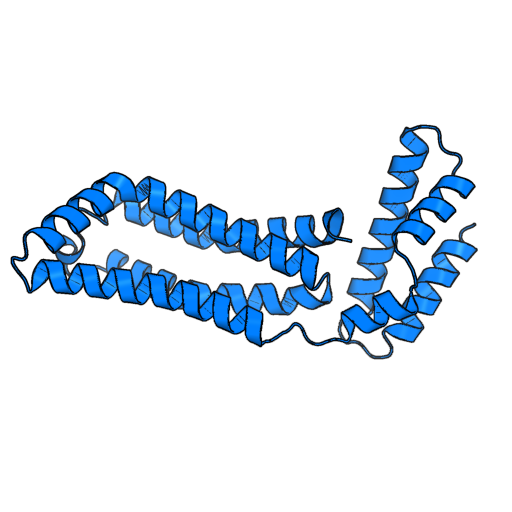OM 1674 O O . ILE A 1 206 ? -7.820 2.708 12.834 1.00 70.62 206 ILE A O 1
ATOM 1678 N N . THR A 1 207 ? -5.894 1.588 13.077 1.00 66.69 207 THR A N 1
ATOM 1679 C CA . THR A 1 207 ? -5.753 1.836 14.520 1.00 66.69 207 THR A CA 1
ATOM 1680 C C . THR A 1 207 ? -5.556 3.312 14.879 1.00 66.69 207 THR A C 1
ATOM 1682 O O . THR A 1 207 ? -6.031 3.743 15.916 1.00 66.69 207 THR A O 1
ATOM 1685 N N . PHE A 1 208 ? -4.841 4.091 14.061 1.00 68.50 208 PHE A N 1
ATOM 1686 C CA . PHE A 1 208 ? -4.557 5.515 14.328 1.00 68.50 208 PHE A CA 1
ATOM 1687 C C . PHE A 1 208 ? -5.361 6.480 13.443 1.00 68.50 208 PHE A C 1
ATOM 1689 O O . PHE A 1 208 ? -5.126 7.690 13.470 1.00 68.50 208 PHE A O 1
ATOM 1696 N N . GLY A 1 209 ? -6.205 5.952 12.556 1.00 59.12 209 GLY A N 1
ATOM 1697 C CA . GLY A 1 209 ? -6.986 6.743 11.605 1.00 59.12 209 GLY A CA 1
ATOM 1698 C C . GLY A 1 209 ? -8.458 6.911 11.968 1.00 59.12 209 GLY A C 1
ATOM 1699 O O . GLY A 1 209 ? -9.078 7.797 11.375 1.00 59.12 209 GLY A O 1
ATOM 1700 N N . LEU A 1 210 ? -8.968 6.078 12.884 1.00 49.84 210 LEU A N 1
ATOM 1701 C CA . LEU A 1 210 ? -10.282 6.184 13.522 1.00 49.84 210 LEU A CA 1
ATOM 1702 C C . LEU A 1 210 ? -10.260 7.219 14.650 1.00 49.84 210 LEU A C 1
ATOM 1704 O O . LEU A 1 210 ? -9.244 7.267 15.378 1.00 49.84 210 LEU A O 1
#